Protein AF-A0A445CPH1-F1 (afdb_monomer_lite)

Organism: Arachis hypogaea (NCBI:txid3818)

Sequence (213 aa):
MSKLNQNDANHESIKNEIKKHEDNLKFLNSQSNRLAESILDLQVSLGRYHSCSVITPDNGSGSSNTEDDTAEQILKKENSAAGIFCWLKANAQTSNLALEKDAVGVVATLARVESDELSRILSEYLGLQTMLAIVCNTNEGVNALEKPYVGGFVANDPQKKLAIPKPRFPNEECPAGFIDYAVNMLYLESNNLSFVTSMAFSLAYKYTEPEMK

Structure (mmCIF, N/CA/C/O backbone):
data_AF-A0A445CPH1-F1
#
_entry.id   AF-A0A445CPH1-F1
#
loop_
_atom_site.group_PDB
_atom_site.id
_atom_site.type_symbol
_atom_site.label_atom_id
_atom_site.label_alt_id
_atom_site.label_comp_id
_atom_site.label_asym_id
_atom_site.label_entity_id
_atom_site.label_seq_id
_atom_site.pdbx_PDB_ins_code
_atom_site.Cartn_x
_atom_site.Cartn_y
_atom_site.Cartn_z
_atom_site.occupancy
_atom_site.B_iso_or_equiv
_atom_site.auth_seq_id
_atom_site.auth_comp_id
_atom_site.auth_asym_id
_atom_site.auth_atom_id
_atom_site.pdbx_PDB_model_num
ATOM 1 N N . MET A 1 1 ? -61.000 -8.062 32.433 1.00 52.78 1 MET A N 1
ATOM 2 C CA . MET A 1 1 ? -59.982 -7.430 33.305 1.00 52.78 1 MET A CA 1
ATOM 3 C C . MET A 1 1 ? -58.541 -7.882 33.036 1.00 52.78 1 MET A C 1
ATOM 5 O O . MET A 1 1 ? -57.639 -7.214 33.508 1.00 52.78 1 MET A O 1
ATOM 9 N N . SER A 1 2 ? -58.278 -8.929 32.243 1.00 57.50 2 SER A N 1
ATOM 10 C CA . SER A 1 2 ? -56.912 -9.445 32.015 1.00 57.50 2 SER A CA 1
ATOM 11 C C . SER A 1 2 ? -56.049 -8.651 31.018 1.00 57.50 2 SER A C 1
ATOM 13 O O . SER A 1 2 ? -54.838 -8.613 31.177 1.00 57.50 2 SER A O 1
ATOM 15 N N . LYS A 1 3 ? -56.642 -7.978 30.020 1.00 55.53 3 LYS A N 1
ATOM 16 C CA . LYS A 1 3 ? -55.886 -7.254 28.974 1.00 55.53 3 LYS A CA 1
ATOM 17 C C . LYS A 1 3 ? -55.244 -5.932 29.427 1.00 55.53 3 LYS A C 1
ATOM 19 O O . LYS A 1 3 ? -54.310 -5.487 28.778 1.00 55.53 3 LYS A O 1
ATOM 24 N N . LEU A 1 4 ? -55.725 -5.310 30.511 1.00 53.50 4 LEU A N 1
ATOM 25 C CA . LEU A 1 4 ? -55.178 -4.034 31.002 1.00 53.50 4 LEU A CA 1
ATOM 26 C C . LEU A 1 4 ? -53.826 -4.238 31.714 1.00 53.50 4 LEU A C 1
ATOM 28 O O . LEU A 1 4 ? -52.859 -3.565 31.391 1.00 53.50 4 LEU A O 1
ATOM 32 N N . ASN A 1 5 ? -53.727 -5.261 32.571 1.00 56.62 5 ASN A N 1
ATOM 33 C CA . ASN A 1 5 ? -52.506 -5.588 33.326 1.00 56.62 5 ASN A CA 1
ATOM 34 C C . ASN A 1 5 ? -51.317 -6.022 32.451 1.00 56.62 5 ASN A C 1
ATOM 36 O O . ASN A 1 5 ? -50.169 -5.934 32.876 1.00 56.62 5 ASN A O 1
ATOM 40 N N . GLN A 1 6 ? -51.576 -6.525 31.243 1.00 59.75 6 GLN A N 1
ATOM 41 C CA . GLN A 1 6 ? -50.532 -7.054 30.363 1.00 59.75 6 GLN A CA 1
ATOM 42 C C . GLN A 1 6 ? -49.816 -5.948 29.570 1.00 59.75 6 GLN A C 1
ATOM 44 O O . GLN A 1 6 ? -48.651 -6.101 29.211 1.00 59.75 6 GLN A O 1
ATOM 49 N N . ASN A 1 7 ? -50.483 -4.810 29.355 1.00 60.62 7 ASN A N 1
ATOM 50 C CA . ASN A 1 7 ? -49.902 -3.647 28.683 1.00 60.62 7 ASN A CA 1
ATOM 51 C C . ASN A 1 7 ? -48.978 -2.849 29.616 1.00 60.62 7 ASN A C 1
ATOM 53 O O . ASN A 1 7 ? -47.913 -2.411 29.183 1.00 60.62 7 ASN A O 1
ATOM 57 N N . ASP A 1 8 ? -49.336 -2.734 30.896 1.00 63.28 8 ASP A N 1
ATOM 58 C CA . ASP A 1 8 ? -48.518 -2.042 31.900 1.00 63.28 8 ASP A CA 1
ATOM 59 C C . ASP A 1 8 ? -47.215 -2.806 32.198 1.00 63.28 8 ASP A C 1
ATOM 61 O O . ASP A 1 8 ? -46.144 -2.206 32.303 1.00 63.28 8 ASP A O 1
ATOM 65 N N . ALA A 1 9 ? -47.275 -4.143 32.236 1.00 68.81 9 ALA A N 1
ATOM 66 C CA . ALA A 1 9 ? -46.097 -4.998 32.397 1.00 68.81 9 ALA A CA 1
ATOM 67 C C . ALA A 1 9 ? -45.125 -4.901 31.202 1.00 68.81 9 ALA A C 1
ATOM 69 O O . ALA A 1 9 ? -43.908 -4.859 31.389 1.00 68.81 9 ALA A O 1
ATOM 70 N N . ASN A 1 10 ? -45.651 -4.807 29.975 1.00 75.38 10 ASN A N 1
ATOM 71 C CA . ASN A 1 10 ? -44.832 -4.621 28.774 1.00 75.38 10 ASN A CA 1
ATOM 72 C C . ASN A 1 10 ? -44.174 -3.234 28.731 1.00 75.38 10 ASN A C 1
ATOM 74 O O . ASN A 1 10 ? -43.012 -3.121 28.341 1.00 75.38 10 ASN A O 1
ATOM 78 N N . HIS A 1 11 ? -44.882 -2.186 29.157 1.00 79.75 11 HIS A N 1
ATOM 79 C CA . HIS A 1 11 ? -44.337 -0.830 29.199 1.00 79.75 11 HIS A CA 1
ATOM 80 C C . HIS A 1 11 ? -43.178 -0.703 30.204 1.00 79.75 11 HIS A C 1
ATOM 82 O O . HIS A 1 11 ? -42.140 -0.117 29.887 1.00 79.75 11 HIS A O 1
ATOM 88 N N . GLU A 1 12 ? -43.304 -1.308 31.388 1.00 86.75 12 GLU A N 1
ATOM 89 C CA . GLU A 1 12 ? -42.227 -1.308 32.386 1.00 86.75 12 GLU A CA 1
ATOM 90 C C . GLU A 1 12 ? -41.021 -2.155 31.938 1.00 86.75 12 GLU A C 1
ATOM 92 O O . GLU A 1 12 ? -39.872 -1.774 32.169 1.00 86.75 12 GLU A O 1
ATOM 97 N N . SER A 1 13 ? -41.256 -3.261 31.220 1.00 89.62 13 SER A N 1
ATOM 98 C CA . SER A 1 13 ? -40.184 -4.058 30.608 1.00 89.62 13 SER A CA 1
ATOM 99 C C . SER A 1 13 ? -39.371 -3.244 29.596 1.00 89.62 13 SER A C 1
ATOM 101 O O . SER A 1 13 ? -38.143 -3.226 29.670 1.00 89.62 13 SER A O 1
ATOM 103 N N . ILE A 1 14 ? -40.041 -2.521 28.692 1.00 92.25 14 ILE A N 1
ATOM 104 C CA . ILE A 1 14 ? -39.383 -1.684 27.673 1.00 92.25 14 ILE A CA 1
ATOM 105 C C . ILE A 1 14 ? -38.580 -0.557 28.331 1.00 92.25 14 ILE A C 1
ATOM 107 O O . ILE A 1 14 ? -37.446 -0.286 27.942 1.00 92.25 14 ILE A O 1
ATOM 111 N N . LYS A 1 15 ? -39.127 0.081 29.368 1.00 93.62 15 LYS A N 1
ATOM 112 C CA . LYS A 1 15 ? -38.433 1.135 30.118 1.00 93.62 15 LYS A CA 1
ATOM 113 C C . LYS A 1 15 ? -37.147 0.628 30.777 1.00 93.62 15 LYS A C 1
ATOM 115 O O . LYS A 1 15 ? -36.118 1.303 30.716 1.00 93.62 15 LYS A O 1
ATOM 120 N N . ASN A 1 16 ? -37.188 -0.562 31.375 1.00 94.06 16 ASN A N 1
ATOM 121 C CA . ASN A 1 16 ? -36.006 -1.194 31.964 1.00 94.06 16 ASN A CA 1
ATOM 122 C C . ASN A 1 16 ? -34.963 -1.553 30.902 1.00 94.06 16 ASN A C 1
ATOM 124 O O . ASN A 1 16 ? -33.763 -1.395 31.132 1.00 94.06 16 ASN A O 1
ATOM 128 N N . GLU A 1 17 ? -35.410 -1.991 29.728 1.00 95.56 17 GLU A N 1
ATOM 129 C CA . GLU A 1 17 ? -34.530 -2.301 28.610 1.00 95.56 17 GLU A CA 1
ATOM 130 C C . GLU A 1 17 ? -33.857 -1.044 28.043 1.00 95.56 17 GLU A C 1
ATOM 132 O O . GLU A 1 17 ? -32.636 -1.038 27.884 1.00 95.56 17 GLU A O 1
ATOM 137 N N . ILE A 1 18 ? -34.597 0.051 27.843 1.00 96.00 18 ILE A N 1
ATOM 138 C CA . ILE A 1 18 ? -34.038 1.350 27.429 1.00 96.00 18 ILE A CA 1
ATOM 139 C C . ILE A 1 18 ? -33.001 1.832 28.443 1.00 96.00 18 ILE A C 1
ATOM 141 O O . ILE A 1 18 ? -31.888 2.190 28.060 1.00 96.00 18 ILE A O 1
ATOM 145 N N . LYS A 1 19 ? -33.328 1.777 29.740 1.00 96.81 19 LYS A N 1
ATOM 146 C CA . LYS A 1 19 ? -32.403 2.182 30.804 1.00 96.81 19 LYS A CA 1
ATOM 147 C C . LYS A 1 19 ? -31.117 1.355 30.783 1.00 96.81 19 LYS A C 1
ATOM 149 O O . LYS A 1 19 ? -30.027 1.911 30.850 1.00 96.81 19 LYS A O 1
ATOM 154 N N . LYS A 1 20 ? -31.231 0.035 30.613 1.00 97.25 20 LYS A N 1
ATOM 155 C CA . LYS A 1 20 ? -30.072 -0.855 30.470 1.00 97.25 20 LYS A CA 1
ATOM 156 C C . LYS A 1 20 ? -29.201 -0.468 29.269 1.00 97.25 20 LYS A C 1
ATOM 158 O O . LYS A 1 20 ? -27.979 -0.477 29.385 1.00 97.25 20 LYS A O 1
ATOM 163 N N . HIS A 1 21 ? -29.798 -0.131 28.126 1.00 97.44 21 HIS A N 1
ATOM 164 C CA . HIS A 1 21 ? -29.043 0.308 26.948 1.00 97.44 21 HIS A CA 1
ATOM 165 C C . HIS A 1 21 ? -28.373 1.671 27.170 1.00 97.44 21 HIS A C 1
ATOM 167 O O . HIS A 1 21 ? -27.231 1.856 26.753 1.00 97.44 21 HIS A O 1
ATOM 173 N N . GLU A 1 22 ? -29.034 2.597 27.868 1.00 98.06 22 GLU A N 1
ATOM 174 C CA . GLU A 1 22 ? -28.458 3.895 28.234 1.00 98.06 22 GLU A CA 1
ATOM 175 C C . GLU A 1 22 ? -27.249 3.734 29.171 1.00 98.06 22 GLU A C 1
ATOM 177 O O . GLU A 1 22 ? -26.197 4.337 28.945 1.00 98.06 22 GLU A O 1
ATOM 182 N N . ASP A 1 23 ? -27.368 2.873 30.183 1.00 98.06 23 ASP A N 1
ATOM 183 C CA . ASP A 1 23 ? -26.279 2.566 31.113 1.00 98.06 23 ASP A CA 1
ATOM 184 C C . ASP A 1 23 ? -25.115 1.856 30.396 1.00 98.06 23 ASP A C 1
ATOM 186 O O . ASP A 1 23 ? -23.949 2.202 30.607 1.00 98.06 23 ASP A O 1
ATOM 190 N N . ASN A 1 24 ? -25.412 0.930 29.477 1.00 98.06 24 ASN A N 1
ATOM 191 C CA . ASN A 1 24 ? -24.402 0.274 28.642 1.00 98.06 24 ASN A CA 1
ATOM 192 C C . ASN A 1 24 ? -23.659 1.269 27.738 1.00 98.06 24 ASN A C 1
ATOM 194 O O . ASN A 1 24 ? -22.437 1.178 27.610 1.00 98.06 24 ASN A O 1
ATOM 198 N N . LEU A 1 25 ? -24.363 2.227 27.127 1.00 98.06 25 LEU A N 1
ATOM 199 C CA . LEU A 1 25 ? -23.742 3.275 26.311 1.00 98.06 25 LEU A CA 1
ATOM 200 C C . LEU A 1 25 ? -22.823 4.164 27.149 1.00 98.06 25 LEU A C 1
ATOM 202 O O . LEU A 1 25 ? -21.700 4.440 26.725 1.00 98.06 25 LEU A O 1
ATOM 206 N N . LYS A 1 26 ? -23.254 4.565 28.353 1.00 98.06 26 LYS A N 1
ATOM 207 C CA . LYS A 1 26 ? -22.407 5.326 29.288 1.00 98.06 26 LYS A CA 1
ATOM 208 C C . LYS A 1 26 ? -21.143 4.547 29.637 1.00 98.06 26 LYS A C 1
ATOM 210 O O . LYS A 1 26 ? -20.050 5.097 29.537 1.00 98.06 26 LYS A O 1
ATOM 215 N N . PHE A 1 27 ? -21.284 3.265 29.972 1.00 98.38 27 PHE A N 1
ATOM 216 C CA . PHE A 1 27 ? -20.153 2.395 30.283 1.00 98.38 27 PHE A CA 1
ATOM 217 C C . PHE A 1 27 ? -19.173 2.259 29.106 1.00 98.38 27 PHE A C 1
ATOM 219 O O . PHE A 1 27 ? -17.970 2.458 29.287 1.00 98.38 27 PHE A O 1
ATOM 226 N N . LEU A 1 28 ? -19.668 1.967 27.898 1.00 97.88 28 LEU A N 1
ATOM 227 C CA . LEU A 1 28 ? -18.834 1.845 26.697 1.00 97.88 28 LEU A CA 1
ATOM 228 C C . LEU A 1 28 ? -18.109 3.154 26.375 1.00 97.88 28 LEU A C 1
ATOM 230 O O . LEU A 1 28 ? -16.920 3.132 26.060 1.00 97.88 28 LEU A O 1
ATOM 234 N N . ASN A 1 29 ? -18.789 4.292 26.514 1.00 97.81 29 ASN A N 1
ATOM 235 C CA . ASN A 1 29 ? -18.187 5.598 26.273 1.00 97.81 29 ASN A CA 1
ATOM 236 C C . ASN A 1 29 ? -17.079 5.907 27.293 1.00 97.81 29 ASN A C 1
ATOM 238 O O . ASN A 1 29 ? -16.000 6.367 26.922 1.00 97.81 29 ASN A O 1
ATOM 242 N N . SER A 1 30 ? -17.295 5.576 28.572 1.00 98.06 30 SER A N 1
ATOM 243 C CA . SER A 1 30 ? -16.249 5.676 29.596 1.00 98.06 30 SER A CA 1
ATOM 244 C C . SER A 1 30 ? -15.038 4.796 29.270 1.00 98.06 30 SER A C 1
ATOM 246 O O . SER A 1 30 ? -13.906 5.248 29.423 1.00 98.06 30 SER A O 1
ATOM 248 N N . GLN A 1 31 ? -15.246 3.568 28.785 1.00 97.88 31 GLN A N 1
ATOM 249 C CA . GLN A 1 31 ? -14.145 2.683 28.386 1.00 97.88 31 GLN A CA 1
ATOM 250 C C . GLN A 1 31 ? -13.401 3.195 27.145 1.00 97.88 31 GLN A C 1
ATOM 252 O O . GLN A 1 31 ? -12.173 3.163 27.125 1.00 97.88 31 GLN A O 1
ATOM 257 N N . SER A 1 32 ? -14.118 3.722 26.148 1.00 97.38 32 SER A N 1
ATOM 258 C CA . SER A 1 32 ? -13.521 4.349 24.961 1.00 97.38 32 SER A CA 1
ATOM 259 C C . SER A 1 32 ? -12.626 5.530 25.338 1.00 97.38 32 SER A C 1
ATOM 261 O O . SER A 1 32 ? -11.494 5.618 24.870 1.00 97.38 32 SER A O 1
ATOM 263 N N . ASN A 1 33 ? -13.096 6.401 26.237 1.00 96.62 33 ASN A N 1
ATOM 264 C CA . ASN A 1 33 ? -12.315 7.549 26.699 1.00 96.62 33 ASN A CA 1
ATOM 265 C C . ASN A 1 33 ? -11.051 7.114 27.450 1.00 96.62 33 ASN A C 1
ATOM 267 O O . ASN A 1 33 ? -9.977 7.649 27.193 1.00 96.62 33 ASN A O 1
ATOM 271 N N . ARG A 1 34 ? -11.147 6.090 28.310 1.00 97.81 34 ARG A N 1
ATOM 272 C CA . ARG A 1 34 ? -9.976 5.532 29.009 1.00 97.81 34 ARG A CA 1
ATOM 273 C C . ARG A 1 34 ? -8.933 4.969 28.043 1.00 97.81 34 ARG A C 1
ATOM 275 O O . ARG A 1 34 ? -7.739 5.157 28.253 1.00 97.81 34 ARG A O 1
ATOM 282 N N . LEU A 1 35 ? -9.370 4.273 26.992 1.00 97.56 35 LEU A N 1
ATOM 283 C CA . LEU A 1 35 ? -8.463 3.766 25.961 1.00 97.56 35 LEU A CA 1
ATOM 284 C C . LEU A 1 35 ? -7.825 4.909 25.166 1.00 97.56 35 LEU A C 1
ATOM 286 O O . LEU A 1 35 ? -6.626 4.861 24.911 1.00 97.56 35 LEU A O 1
ATOM 290 N N . ALA A 1 36 ? -8.590 5.947 24.824 1.00 95.56 36 ALA A N 1
ATOM 291 C CA . ALA A 1 36 ? -8.070 7.118 24.123 1.00 95.56 36 ALA A CA 1
ATOM 292 C C . ALA A 1 36 ? -6.987 7.848 24.938 1.00 95.56 36 ALA A C 1
ATOM 294 O O . ALA A 1 36 ? -5.930 8.167 24.396 1.00 95.56 36 ALA A O 1
ATOM 295 N N . GLU A 1 37 ? -7.203 8.044 26.243 1.00 96.44 37 GLU A N 1
ATOM 296 C CA . GLU A 1 37 ? -6.194 8.611 27.150 1.00 96.44 37 GLU A CA 1
ATOM 297 C C . GLU A 1 37 ? -4.942 7.727 27.236 1.00 96.44 37 GLU A C 1
ATOM 299 O O . GLU A 1 37 ? -3.823 8.234 27.168 1.00 96.44 37 GLU A O 1
ATOM 304 N N . SER A 1 38 ? -5.112 6.403 27.312 1.00 96.94 38 SER A N 1
ATOM 305 C CA . SER A 1 38 ? -3.984 5.465 27.327 1.00 96.94 38 SER A CA 1
ATOM 306 C C . SER A 1 38 ? -3.182 5.486 26.023 1.00 96.94 38 SER A C 1
ATOM 308 O O . SER A 1 38 ? -1.958 5.387 26.067 1.00 96.94 38 SER A O 1
ATOM 310 N N . ILE A 1 39 ? -3.842 5.604 24.866 1.00 94.50 39 ILE A N 1
ATOM 311 C CA . ILE A 1 39 ? -3.161 5.736 23.571 1.00 94.50 39 ILE A CA 1
ATOM 312 C C . ILE A 1 39 ? -2.359 7.035 23.539 1.00 94.50 39 ILE A C 1
ATOM 314 O O . ILE A 1 39 ? -1.206 7.019 23.114 1.00 94.50 39 ILE A O 1
ATOM 318 N N . LEU A 1 40 ? -2.941 8.140 24.011 1.00 92.19 40 LEU A N 1
ATOM 319 C CA . LEU A 1 40 ? -2.260 9.430 24.050 1.00 92.19 40 LEU A CA 1
ATOM 320 C C . LEU A 1 40 ? -1.004 9.376 24.930 1.00 92.19 40 LEU A C 1
ATOM 322 O O . LEU A 1 40 ? 0.054 9.838 24.512 1.00 92.19 40 LEU A O 1
ATOM 326 N N . ASP A 1 41 ? -1.093 8.774 26.114 1.00 93.00 41 ASP A N 1
ATOM 327 C CA . ASP A 1 41 ? 0.051 8.620 27.020 1.00 93.00 41 ASP A CA 1
ATOM 328 C C . ASP A 1 41 ? 1.173 7.763 26.405 1.00 93.00 41 ASP A C 1
ATOM 330 O O . ASP A 1 41 ? 2.355 8.126 26.447 1.00 93.00 41 ASP A O 1
ATOM 334 N N . LEU A 1 42 ? 0.803 6.667 25.734 1.00 91.12 42 LEU A N 1
ATOM 335 C CA . LEU A 1 42 ? 1.747 5.834 24.986 1.00 91.12 42 LEU A CA 1
ATOM 336 C C . LEU A 1 42 ? 2.389 6.602 23.825 1.00 91.12 42 LEU A C 1
ATOM 338 O O . LEU A 1 42 ? 3.597 6.492 23.619 1.00 91.12 42 LEU A O 1
ATOM 342 N N . GLN A 1 43 ? 1.618 7.406 23.091 1.00 86.50 43 GLN A N 1
ATOM 343 C CA . GLN A 1 43 ? 2.130 8.249 22.006 1.00 86.50 43 GLN A CA 1
ATOM 344 C C . GLN A 1 43 ? 3.094 9.322 22.521 1.00 86.50 43 GLN A C 1
ATOM 346 O O . GLN A 1 43 ? 4.150 9.522 21.923 1.00 86.50 43 GLN A O 1
ATOM 351 N N . VAL A 1 44 ? 2.781 9.979 23.643 1.00 87.50 44 VAL A N 1
ATOM 352 C CA . VAL A 1 44 ? 3.678 10.945 24.301 1.00 87.50 44 VAL A CA 1
ATOM 353 C C . VAL A 1 44 ? 4.970 10.255 24.738 1.00 87.50 44 VAL A C 1
ATOM 355 O O . VAL A 1 44 ? 6.062 10.779 24.502 1.00 87.50 44 VAL A O 1
ATOM 358 N N . SER A 1 45 ? 4.861 9.058 25.316 1.00 86.06 45 SER A N 1
ATOM 359 C CA . SER A 1 45 ? 6.009 8.253 25.731 1.00 86.06 45 SER A CA 1
ATOM 360 C C . SER A 1 45 ? 6.890 7.860 24.541 1.00 86.06 45 SER A C 1
ATOM 362 O O . SER A 1 45 ? 8.095 8.104 24.579 1.00 86.06 45 SER A O 1
ATOM 364 N N . LEU A 1 46 ? 6.305 7.343 23.454 1.00 79.00 46 LEU A N 1
ATOM 365 C CA . LEU A 1 46 ? 7.003 6.998 22.206 1.00 79.00 46 LEU A CA 1
ATOM 366 C C . LEU A 1 46 ? 7.630 8.219 21.521 1.00 79.00 46 LEU A C 1
ATOM 368 O O . LEU A 1 46 ? 8.769 8.148 21.057 1.00 79.00 46 LEU A O 1
ATOM 372 N N . GLY A 1 47 ? 6.947 9.366 21.519 1.00 66.25 47 GLY A N 1
ATOM 373 C CA . GLY A 1 47 ? 7.492 10.628 21.012 1.00 66.25 47 GLY A CA 1
ATOM 374 C C . GLY A 1 47 ? 8.783 11.048 21.726 1.00 66.25 47 GLY A C 1
ATOM 375 O O . GLY A 1 47 ? 9.683 11.610 21.098 1.00 66.25 47 GLY A O 1
ATOM 376 N N . ARG A 1 48 ? 8.938 10.696 23.012 1.00 59.25 48 ARG A N 1
ATOM 377 C CA . ARG A 1 48 ? 10.189 10.920 23.761 1.00 59.25 48 ARG A CA 1
ATOM 378 C C . ARG A 1 48 ? 11.314 9.946 23.395 1.00 59.25 48 ARG A C 1
ATOM 380 O O . ARG A 1 48 ? 12.472 10.296 23.598 1.00 59.25 48 ARG A O 1
ATOM 387 N N . TYR A 1 49 ? 11.011 8.776 22.828 1.00 51.56 49 TYR A N 1
ATOM 388 C CA . TYR A 1 49 ? 12.025 7.851 22.302 1.00 51.56 49 TYR A CA 1
ATOM 389 C C . TYR A 1 49 ? 12.537 8.286 20.925 1.00 51.56 49 TYR A C 1
ATOM 391 O O . TYR A 1 49 ? 13.742 8.250 20.680 1.00 51.56 49 TYR A O 1
ATOM 399 N N . HIS A 1 50 ? 11.658 8.776 20.048 1.00 43.59 50 HIS A N 1
ATOM 400 C CA . HIS A 1 50 ? 12.063 9.202 18.703 1.00 43.59 50 HIS A CA 1
ATOM 401 C C . HIS A 1 50 ? 12.852 10.523 18.682 1.00 43.59 50 HIS A C 1
ATOM 403 O O . HIS A 1 50 ? 13.666 10.724 17.785 1.00 43.59 50 HIS A O 1
ATOM 409 N N . SER A 1 51 ? 12.711 11.388 19.695 1.00 46.12 51 SER A N 1
ATOM 410 C CA . SER A 1 51 ? 13.523 12.613 19.816 1.00 46.12 51 SER A CA 1
ATOM 411 C C . SER A 1 51 ? 14.943 12.378 20.366 1.00 46.12 51 SER A C 1
ATOM 413 O O . SER A 1 51 ? 15.735 13.319 20.407 1.00 46.12 51 SER A O 1
ATOM 415 N N . CYS A 1 52 ? 15.272 11.146 20.776 1.00 38.06 52 CYS A N 1
ATOM 416 C CA . CYS A 1 52 ? 16.582 10.755 21.309 1.00 38.06 52 CYS A CA 1
ATOM 417 C C . CYS A 1 52 ? 17.421 9.901 20.348 1.00 38.06 52 CYS A C 1
ATOM 419 O O . CYS A 1 52 ? 18.481 9.426 20.746 1.00 38.06 52 CYS A O 1
ATOM 421 N N . SER A 1 53 ? 17.036 9.762 19.076 1.00 36.91 53 SER A N 1
ATOM 422 C CA . SER A 1 53 ? 17.967 9.259 18.057 1.00 36.91 53 SER A CA 1
ATOM 423 C C . SER A 1 53 ? 18.868 10.393 17.551 1.00 36.91 53 SER A C 1
ATOM 425 O O . SER A 1 53 ? 18.944 10.677 16.359 1.00 36.91 53 SER A O 1
ATOM 427 N N . VAL A 1 54 ? 19.546 11.080 18.478 1.00 36.41 54 VAL A N 1
ATOM 428 C CA . VAL A 1 54 ? 20.756 11.831 18.141 1.00 36.41 54 VAL A CA 1
ATOM 429 C C . VAL A 1 54 ? 21.816 10.775 17.872 1.00 36.41 54 VAL A C 1
ATOM 431 O O . VAL A 1 54 ? 22.360 10.180 18.799 1.00 36.41 54 VAL A O 1
ATOM 434 N N . ILE A 1 55 ? 22.083 10.518 16.593 1.00 39.31 55 ILE A N 1
ATOM 435 C CA . ILE A 1 55 ? 23.300 9.829 16.177 1.00 39.31 55 ILE A CA 1
ATOM 436 C C . ILE A 1 55 ? 24.459 10.737 16.593 1.00 39.31 55 ILE A C 1
ATOM 438 O O . ILE A 1 55 ? 24.757 11.738 15.944 1.00 39.31 55 ILE A O 1
ATOM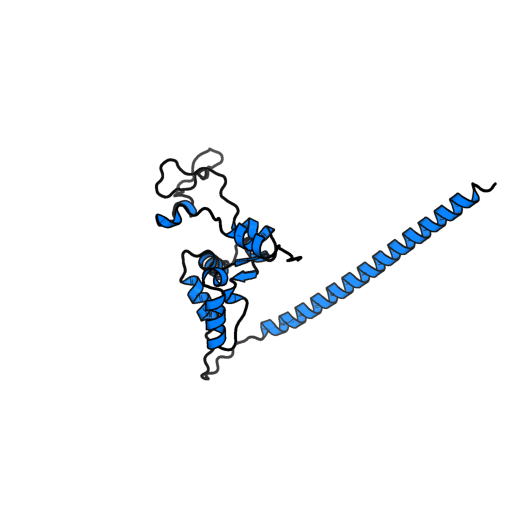 442 N N . THR A 1 56 ? 25.094 10.417 17.716 1.00 38.34 56 THR A N 1
ATOM 443 C CA . THR A 1 56 ? 26.466 10.841 17.977 1.00 38.34 56 THR A CA 1
ATOM 444 C C . THR A 1 56 ? 27.361 10.119 16.971 1.00 38.34 56 THR A C 1
ATOM 446 O O . THR A 1 56 ? 27.313 8.887 16.926 1.00 38.34 56 THR A O 1
ATOM 449 N N . PRO A 1 57 ? 28.162 10.829 16.161 1.00 42.88 57 PRO A N 1
ATOM 450 C CA . PRO A 1 57 ? 29.105 10.182 15.272 1.00 42.88 57 PRO A CA 1
ATOM 451 C C . PRO A 1 57 ? 30.300 9.743 16.117 1.00 42.88 57 PRO A C 1
ATOM 453 O O . PRO A 1 57 ? 31.155 10.562 16.451 1.00 42.88 57 PRO A O 1
ATOM 456 N N . ASP A 1 58 ? 30.348 8.465 16.480 1.00 35.25 58 ASP A N 1
ATOM 457 C CA . ASP A 1 58 ? 31.607 7.840 16.869 1.00 35.25 58 ASP A CA 1
ATOM 458 C C . ASP A 1 58 ? 31.936 6.691 15.916 1.00 35.25 58 ASP A C 1
ATOM 460 O O . ASP A 1 58 ? 31.091 5.882 15.529 1.00 35.25 58 ASP A O 1
ATOM 464 N N . ASN A 1 59 ? 33.189 6.711 15.488 1.00 47.53 59 ASN A N 1
ATOM 465 C CA . ASN A 1 59 ? 33.801 5.841 14.508 1.00 47.53 59 ASN A CA 1
ATOM 466 C C . ASN A 1 59 ? 33.916 4.416 15.051 1.00 47.53 59 ASN A C 1
ATOM 468 O O . ASN A 1 59 ? 34.553 4.183 16.075 1.00 47.53 59 ASN A O 1
ATOM 472 N N . GLY A 1 60 ? 33.432 3.438 14.285 1.00 36.25 60 GLY A N 1
ATOM 473 C CA . GLY A 1 60 ? 33.707 2.037 14.584 1.00 36.25 60 GLY A CA 1
ATOM 474 C C . GLY A 1 60 ? 32.991 1.045 13.680 1.00 36.25 60 GLY A C 1
ATOM 475 O O . GLY A 1 60 ? 32.031 0.426 14.103 1.00 36.25 60 GLY A O 1
ATOM 476 N N . SER A 1 61 ? 33.487 0.884 12.448 1.00 49.81 61 SER A N 1
ATOM 477 C CA . SER A 1 61 ? 33.588 -0.402 11.731 1.00 49.81 61 SER A CA 1
ATOM 478 C C . SER A 1 61 ? 32.515 -1.470 12.043 1.00 49.81 61 SER A C 1
ATOM 480 O O . SER A 1 61 ? 32.716 -2.327 12.906 1.00 49.81 61 SER A O 1
ATOM 482 N N . GLY A 1 62 ? 31.447 -1.512 11.244 1.00 36.38 62 GLY A N 1
ATOM 483 C CA . GLY A 1 62 ? 30.514 -2.640 11.208 1.00 36.38 62 GLY A CA 1
ATOM 484 C C . GLY A 1 62 ? 29.363 -2.396 10.238 1.00 36.38 62 GLY A C 1
ATOM 485 O O . GLY A 1 62 ? 28.468 -1.620 10.535 1.00 36.38 62 GLY A O 1
ATOM 486 N N . SER A 1 63 ? 29.433 -3.036 9.071 1.00 48.22 63 SER A N 1
ATOM 487 C CA . SER A 1 63 ? 28.450 -3.054 7.977 1.00 48.22 63 SER A CA 1
ATOM 488 C C . SER A 1 63 ? 26.984 -2.904 8.419 1.00 48.22 63 SER A C 1
ATOM 490 O O . SER A 1 63 ? 26.422 -3.817 9.020 1.00 48.22 63 SER A O 1
ATOM 492 N N . SER A 1 64 ? 26.352 -1.778 8.081 1.00 37.41 64 SER A N 1
ATOM 493 C CA . SER A 1 64 ? 24.913 -1.553 8.267 1.00 37.41 64 SER A CA 1
ATOM 494 C C . SER A 1 64 ? 24.353 -0.713 7.113 1.00 37.41 64 SER A C 1
ATOM 496 O O . SER A 1 64 ? 23.840 0.379 7.329 1.00 37.41 64 SER A O 1
ATOM 498 N N . ASN A 1 65 ? 24.472 -1.209 5.879 1.00 43.75 65 ASN A N 1
ATOM 499 C CA . ASN A 1 65 ? 23.956 -0.524 4.683 1.00 43.75 65 ASN A CA 1
ATOM 500 C C . ASN A 1 65 ? 22.763 -1.251 4.026 1.00 43.75 65 ASN A C 1
ATOM 502 O O . ASN A 1 65 ? 22.387 -0.932 2.910 1.00 43.75 65 ASN A O 1
ATOM 506 N N . THR A 1 66 ? 22.136 -2.241 4.665 1.00 52.12 66 THR A N 1
ATOM 507 C CA . THR A 1 66 ? 21.246 -3.169 3.935 1.00 52.12 66 THR A CA 1
ATOM 508 C C . THR A 1 66 ? 19.819 -2.660 3.681 1.00 52.12 66 THR A C 1
ATOM 510 O O . THR A 1 66 ? 19.174 -3.123 2.737 1.00 52.12 66 THR A O 1
ATOM 513 N N . GLU A 1 67 ? 19.317 -1.704 4.471 1.00 51.34 67 GLU A N 1
ATOM 514 C CA . GLU A 1 67 ? 17.977 -1.120 4.263 1.00 51.34 67 GLU A CA 1
ATOM 515 C C . GLU A 1 67 ? 17.960 -0.104 3.110 1.00 51.34 67 GLU A C 1
ATOM 517 O O . GLU A 1 67 ? 17.059 -0.158 2.268 1.00 51.34 67 GLU A O 1
ATOM 522 N N . ASP A 1 68 ? 18.997 0.733 3.003 1.00 56.97 68 ASP A N 1
ATOM 523 C CA . ASP A 1 68 ? 19.173 1.656 1.874 1.00 56.97 68 ASP A CA 1
ATOM 524 C C . ASP A 1 68 ? 19.495 0.898 0.575 1.00 56.97 68 ASP A C 1
ATOM 526 O O . ASP A 1 68 ? 18.915 1.195 -0.472 1.00 56.97 68 ASP A O 1
ATOM 530 N N . ASP A 1 69 ? 20.303 -0.168 0.636 1.00 68.88 69 ASP A N 1
ATOM 531 C CA . ASP A 1 69 ? 20.726 -0.924 -0.553 1.00 68.88 69 ASP A CA 1
ATOM 532 C C . ASP A 1 69 ? 19.555 -1.555 -1.333 1.00 68.88 69 ASP A C 1
ATOM 534 O O . ASP A 1 69 ? 19.578 -1.615 -2.568 1.00 68.88 69 ASP A O 1
ATOM 538 N N . THR A 1 70 ? 18.516 -2.045 -0.645 1.00 76.12 70 THR A N 1
ATOM 539 C CA . THR A 1 70 ? 17.357 -2.682 -1.306 1.00 76.12 70 THR A CA 1
ATOM 540 C C . THR A 1 70 ? 16.414 -1.637 -1.904 1.00 76.12 70 THR A C 1
ATOM 542 O O . THR A 1 70 ? 15.933 -1.806 -3.029 1.00 76.12 70 THR A O 1
ATOM 545 N N . ALA A 1 71 ? 16.187 -0.527 -1.197 1.00 72.00 71 ALA A N 1
ATOM 546 C CA . ALA A 1 71 ? 15.393 0.592 -1.701 1.00 72.00 71 ALA A CA 1
ATOM 547 C C . ALA A 1 71 ? 16.061 1.250 -2.921 1.00 72.00 71 ALA A C 1
ATOM 549 O O . ALA A 1 71 ? 15.393 1.518 -3.923 1.00 72.00 71 ALA A O 1
ATOM 550 N N . GLU A 1 72 ? 17.384 1.416 -2.898 1.00 78.31 72 GLU A N 1
ATOM 551 C CA . GLU A 1 72 ? 18.158 1.901 -4.042 1.00 78.31 72 GLU A CA 1
ATOM 552 C C . GLU A 1 72 ? 18.051 0.980 -5.263 1.00 78.31 72 GLU A C 1
ATOM 554 O O . GLU A 1 72 ? 17.919 1.448 -6.397 1.00 78.31 72 GLU A O 1
ATOM 559 N N . GLN A 1 73 ? 18.089 -0.340 -5.062 1.00 80.56 73 GLN A N 1
ATOM 560 C CA . GLN A 1 73 ? 17.917 -1.306 -6.152 1.00 80.56 73 GLN A CA 1
ATOM 561 C C . GLN A 1 73 ? 16.522 -1.244 -6.789 1.00 80.56 73 GLN A C 1
ATOM 563 O O . GLN A 1 73 ? 16.383 -1.516 -7.986 1.00 80.56 73 GLN A O 1
ATOM 568 N N . ILE A 1 74 ? 15.496 -0.876 -6.019 1.00 82.00 74 ILE A N 1
ATOM 569 C CA . ILE A 1 74 ? 14.135 -0.657 -6.524 1.00 82.00 74 ILE A CA 1
ATOM 570 C C . ILE A 1 74 ? 14.048 0.681 -7.266 1.00 82.00 74 ILE A C 1
ATOM 572 O O . ILE A 1 74 ? 13.475 0.728 -8.354 1.00 82.00 74 ILE A O 1
ATOM 576 N N . LEU A 1 75 ? 14.667 1.744 -6.742 1.00 76.56 75 LEU A N 1
ATOM 577 C CA . LEU A 1 75 ? 14.726 3.061 -7.393 1.00 76.56 75 LEU A CA 1
ATOM 578 C C . LEU A 1 75 ? 15.414 3.010 -8.761 1.00 76.56 75 LEU A C 1
ATOM 580 O O . LEU A 1 75 ? 14.956 3.657 -9.698 1.00 76.56 75 LEU A O 1
ATOM 584 N N . LYS A 1 76 ? 16.450 2.175 -8.911 1.00 77.75 76 LYS A N 1
ATOM 585 C CA . LYS A 1 76 ? 17.126 1.925 -10.200 1.00 77.75 76 LYS A CA 1
ATOM 586 C C . LYS A 1 76 ? 16.202 1.307 -11.265 1.00 77.75 76 LYS A C 1
ATOM 588 O O . LYS A 1 76 ? 16.578 1.241 -12.433 1.00 77.75 76 LYS A O 1
ATOM 593 N N . LYS A 1 77 ? 14.999 0.843 -10.902 1.00 70.81 77 LYS A N 1
ATOM 594 C CA . LYS A 1 77 ? 13.993 0.299 -11.831 1.00 70.81 77 LYS A CA 1
ATOM 595 C C . LYS A 1 77 ? 12.961 1.361 -12.190 1.00 70.81 77 LYS A C 1
ATOM 597 O O . LYS A 1 77 ? 11.790 1.255 -11.818 1.00 70.81 77 LYS A O 1
ATOM 602 N N . GLU A 1 78 ? 13.409 2.340 -12.969 1.00 64.56 78 GLU A N 1
ATOM 603 C CA . GLU A 1 78 ? 12.671 3.560 -13.337 1.00 64.56 78 GLU A CA 1
ATOM 604 C C . GLU A 1 78 ? 11.328 3.299 -14.050 1.00 64.56 78 GLU A C 1
ATOM 606 O O . GLU A 1 78 ? 10.417 4.114 -13.968 1.00 64.56 78 GLU A O 1
ATOM 611 N N . ASN A 1 79 ? 11.159 2.126 -14.672 1.00 70.94 79 ASN A N 1
ATOM 612 C CA . ASN A 1 79 ? 9.928 1.730 -15.373 1.00 70.94 79 ASN A CA 1
ATOM 613 C C . ASN A 1 79 ? 8.994 0.821 -14.550 1.00 70.94 79 ASN A C 1
ATOM 615 O O . ASN A 1 79 ? 7.998 0.324 -15.074 1.00 70.94 79 ASN A O 1
ATOM 619 N N . SER A 1 80 ? 9.314 0.544 -13.281 1.00 79.56 80 SER A N 1
ATOM 620 C CA . SER A 1 80 ? 8.473 -0.290 -12.414 1.00 79.56 80 SER A CA 1
ATOM 621 C C . SER A 1 80 ? 7.578 0.562 -11.515 1.00 79.56 80 SER A C 1
ATOM 623 O O . SER A 1 80 ? 8.011 1.589 -10.995 1.00 79.56 80 SER A O 1
ATOM 625 N N . ALA A 1 81 ? 6.346 0.105 -11.268 1.00 83.38 81 ALA A N 1
ATOM 626 C CA . ALA A 1 81 ? 5.433 0.774 -10.338 1.00 83.38 81 ALA A CA 1
ATOM 627 C C . ALA A 1 81 ? 6.057 0.933 -8.938 1.00 83.38 81 ALA A C 1
ATOM 629 O O . ALA A 1 81 ? 5.906 1.982 -8.320 1.00 83.38 81 ALA A O 1
ATOM 630 N N . ALA A 1 82 ? 6.823 -0.063 -8.476 1.00 82.94 82 ALA A N 1
ATOM 631 C CA . ALA A 1 82 ? 7.595 0.011 -7.237 1.00 82.94 82 ALA A CA 1
ATOM 632 C C . ALA A 1 82 ? 8.669 1.107 -7.261 1.00 82.94 82 ALA A C 1
ATOM 634 O O . ALA A 1 82 ? 8.781 1.855 -6.297 1.00 82.94 82 ALA A O 1
ATOM 635 N N . GLY A 1 83 ? 9.428 1.236 -8.353 1.00 80.00 83 GLY A N 1
ATOM 636 C CA . GLY A 1 83 ? 10.437 2.287 -8.512 1.00 80.00 83 GLY A CA 1
ATOM 637 C C . GLY A 1 83 ? 9.821 3.683 -8.466 1.00 80.00 83 GLY A C 1
ATOM 638 O O . GLY A 1 83 ? 10.281 4.534 -7.706 1.00 80.00 83 GLY A O 1
ATOM 639 N N . ILE A 1 84 ? 8.718 3.890 -9.192 1.00 79.44 84 ILE A N 1
ATOM 640 C CA . ILE A 1 84 ? 7.967 5.155 -9.182 1.00 79.44 84 ILE A CA 1
ATOM 641 C C . ILE A 1 84 ? 7.373 5.423 -7.793 1.00 79.44 84 ILE A C 1
ATOM 643 O O . ILE A 1 84 ? 7.457 6.545 -7.302 1.00 79.44 84 ILE A O 1
ATOM 647 N N . PHE A 1 85 ? 6.812 4.408 -7.129 1.00 79.38 85 PHE A N 1
ATOM 648 C CA . PHE A 1 85 ? 6.282 4.522 -5.768 1.00 79.38 85 PHE A CA 1
ATOM 649 C C . PHE A 1 85 ? 7.366 4.914 -4.758 1.00 79.38 85 PHE A C 1
ATOM 651 O O . PHE A 1 85 ? 7.168 5.840 -3.974 1.00 79.38 85 PHE A O 1
ATOM 658 N N . CYS A 1 86 ? 8.526 4.256 -4.798 1.00 79.06 86 CYS A N 1
ATOM 659 C CA . CYS A 1 86 ? 9.670 4.582 -3.950 1.00 79.06 86 CYS A CA 1
ATOM 660 C C . CYS A 1 86 ? 10.198 5.992 -4.238 1.00 79.06 86 CYS A C 1
ATOM 662 O O . CYS A 1 86 ? 10.471 6.740 -3.301 1.00 79.06 86 CYS A O 1
ATOM 664 N N . TRP A 1 87 ? 10.284 6.386 -5.513 1.00 78.88 87 TRP A N 1
ATOM 665 C CA . TRP A 1 87 ? 10.703 7.732 -5.903 1.00 78.88 87 TRP A CA 1
ATOM 666 C C . TRP A 1 87 ? 9.721 8.793 -5.404 1.00 78.88 87 TRP A C 1
ATOM 668 O O . TRP A 1 87 ? 10.143 9.804 -4.842 1.00 78.88 87 TRP A O 1
ATOM 678 N N . LEU A 1 88 ? 8.415 8.551 -5.557 1.00 76.62 88 LEU A N 1
ATOM 679 C CA . LEU A 1 88 ? 7.372 9.427 -5.035 1.00 76.62 88 LEU A CA 1
ATOM 680 C C . LEU A 1 88 ? 7.483 9.532 -3.518 1.00 76.62 88 LEU A C 1
ATOM 682 O O . LEU A 1 88 ? 7.537 10.640 -3.012 1.00 76.62 88 LEU A O 1
ATOM 686 N N . LYS A 1 89 ? 7.597 8.416 -2.794 1.00 74.69 89 LYS A N 1
ATOM 687 C CA . LYS A 1 89 ? 7.716 8.417 -1.329 1.00 74.69 89 LYS A CA 1
ATOM 688 C C . LYS A 1 89 ? 8.954 9.176 -0.834 1.00 74.69 89 LYS A C 1
ATOM 690 O O . LYS A 1 89 ? 8.864 9.883 0.162 1.00 74.69 89 LYS A O 1
ATOM 695 N N . ALA A 1 90 ? 10.086 9.065 -1.530 1.00 75.31 90 ALA A N 1
ATOM 696 C CA . ALA A 1 90 ? 11.323 9.761 -1.167 1.00 75.31 90 ALA A CA 1
ATOM 697 C C . ALA A 1 90 ? 11.281 11.275 -1.460 1.00 75.31 90 ALA A C 1
ATOM 699 O O . ALA A 1 90 ? 11.910 12.055 -0.748 1.00 75.31 90 ALA A O 1
ATOM 700 N N . ASN A 1 91 ? 10.539 11.697 -2.491 1.00 68.38 91 ASN A N 1
ATOM 701 C CA . ASN A 1 91 ? 10.467 13.099 -2.928 1.00 68.38 91 ASN A CA 1
ATOM 702 C C . ASN A 1 91 ? 9.167 13.820 -2.517 1.00 68.38 91 ASN A C 1
ATOM 704 O O . ASN A 1 91 ? 9.059 15.040 -2.664 1.00 68.38 91 ASN A O 1
ATOM 708 N N . ALA A 1 92 ? 8.173 13.100 -1.994 1.00 61.78 92 ALA A N 1
ATOM 709 C CA . ALA A 1 92 ? 6.889 13.644 -1.570 1.00 61.78 92 ALA A CA 1
ATOM 710 C C . ALA A 1 92 ? 6.989 14.232 -0.160 1.00 61.78 92 ALA A C 1
ATOM 712 O O . ALA A 1 92 ? 6.651 13.598 0.830 1.00 61.78 92 ALA A O 1
ATOM 713 N N . GLN A 1 93 ? 7.402 15.493 -0.069 1.00 52.75 93 GLN A N 1
ATOM 714 C CA . GLN A 1 93 ? 7.248 16.282 1.157 1.00 52.75 93 GLN A CA 1
ATOM 715 C C . GLN A 1 93 ? 5.832 16.886 1.312 1.00 52.75 93 GLN A C 1
ATOM 717 O O . GLN A 1 93 ? 5.567 17.530 2.322 1.00 52.75 93 GLN A O 1
ATOM 722 N N . THR A 1 94 ? 4.908 16.741 0.343 1.00 45.09 94 THR A N 1
ATOM 723 C CA . THR A 1 94 ? 3.621 17.488 0.370 1.00 45.09 94 THR A CA 1
ATOM 724 C C . THR A 1 94 ? 2.422 16.887 -0.376 1.00 45.09 94 THR A C 1
ATOM 726 O O . THR A 1 94 ? 1.332 17.466 -0.332 1.00 45.09 94 THR A O 1
ATOM 729 N N . SER A 1 95 ? 2.542 15.760 -1.075 1.00 47.84 95 SER A N 1
ATOM 730 C CA . SER A 1 95 ? 1.419 15.243 -1.863 1.00 47.84 95 SER A CA 1
ATOM 731 C C . SER A 1 95 ? 0.613 14.229 -1.061 1.00 47.84 95 SER A C 1
ATOM 733 O O . SER A 1 95 ? 1.022 13.079 -0.954 1.00 47.84 95 SER A O 1
ATOM 735 N N . ASN A 1 96 ? -0.557 14.662 -0.568 1.00 51.50 96 ASN A N 1
ATOM 736 C CA . ASN A 1 96 ? -1.649 13.809 -0.080 1.00 51.50 96 ASN A CA 1
ATOM 737 C C . ASN A 1 96 ? -2.137 12.908 -1.228 1.00 51.50 96 ASN A C 1
ATOM 739 O O . ASN A 1 96 ? -3.203 13.121 -1.812 1.00 51.50 96 ASN A O 1
ATOM 743 N N . LEU A 1 97 ? -1.340 11.917 -1.605 1.00 55.66 97 LEU A N 1
ATOM 744 C CA . LEU A 1 97 ? -1.809 10.843 -2.452 1.00 55.66 97 LEU A CA 1
ATOM 745 C C . LEU A 1 97 ? -2.670 9.972 -1.534 1.00 55.66 97 LEU A C 1
ATOM 747 O O . LEU A 1 97 ? -2.211 9.566 -0.470 1.00 55.66 97 LEU A O 1
ATOM 751 N N . ALA A 1 98 ? -3.912 9.663 -1.919 1.00 53.62 98 ALA A N 1
ATOM 752 C CA . ALA A 1 98 ? -4.733 8.672 -1.202 1.00 53.62 98 ALA A CA 1
ATOM 753 C C . ALA A 1 98 ? -3.965 7.351 -0.974 1.00 53.62 98 ALA A C 1
ATOM 755 O O . ALA A 1 98 ? -4.228 6.614 -0.030 1.00 53.62 98 ALA A O 1
ATOM 756 N N . LEU A 1 99 ? -2.956 7.124 -1.817 1.00 60.59 99 LEU A N 1
ATOM 757 C CA . LEU A 1 99 ? -1.977 6.067 -1.726 1.00 60.59 99 LEU A CA 1
ATOM 758 C C . LEU A 1 99 ? -1.113 6.082 -0.462 1.00 60.59 99 LEU A C 1
ATOM 760 O O . LEU A 1 99 ? -0.786 5.015 0.018 1.00 60.59 99 LEU A O 1
ATOM 764 N N . GLU A 1 100 ? -0.734 7.228 0.102 1.00 60.31 100 GLU A N 1
ATOM 765 C CA . GLU A 1 100 ? 0.140 7.256 1.288 1.00 60.31 100 GLU A CA 1
ATOM 766 C C . GLU A 1 100 ? -0.566 6.695 2.528 1.00 60.31 100 GLU A C 1
ATOM 768 O O . GLU A 1 100 ? 0.053 6.071 3.383 1.00 60.31 100 GLU A O 1
ATOM 773 N N . LYS A 1 101 ? -1.886 6.885 2.609 1.00 68.88 101 LYS A N 1
ATOM 774 C CA . LYS A 1 101 ? -2.680 6.403 3.742 1.00 68.88 101 LYS A CA 1
ATOM 775 C C . LYS A 1 101 ? -2.944 4.905 3.692 1.00 68.88 101 LYS A C 1
ATOM 777 O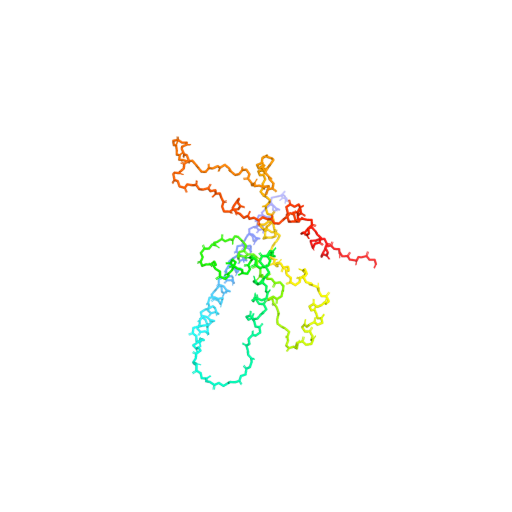 O . LYS A 1 101 ? -3.149 4.308 4.743 1.00 68.88 101 LYS A O 1
ATOM 782 N N . ASP A 1 102 ? -2.983 4.326 2.495 1.00 76.19 102 ASP A N 1
ATOM 783 C CA . ASP A 1 102 ? -3.417 2.944 2.305 1.00 76.19 102 ASP A CA 1
ATOM 784 C C . ASP A 1 102 ? -2.310 2.014 1.796 1.00 76.19 102 ASP A C 1
ATOM 786 O O . ASP A 1 102 ? -2.324 0.827 2.104 1.00 76.19 102 ASP A O 1
ATOM 790 N N . ALA A 1 103 ? -1.319 2.519 1.057 1.00 81.00 103 ALA A N 1
ATOM 791 C CA . ALA A 1 103 ? -0.167 1.729 0.644 1.00 81.00 103 ALA A CA 1
ATOM 792 C C . ALA A 1 103 ? 0.797 1.539 1.817 1.00 81.00 103 ALA A C 1
ATOM 794 O O . ALA A 1 103 ? 1.417 2.478 2.313 1.00 81.00 103 ALA A O 1
ATOM 795 N N . VAL A 1 104 ? 0.961 0.283 2.215 1.00 81.75 104 VAL A N 1
ATOM 796 C CA . VAL A 1 104 ? 1.877 -0.146 3.271 1.00 81.75 104 VAL A CA 1
ATOM 797 C C . VAL A 1 104 ? 3.325 -0.042 2.783 1.00 81.75 104 VAL A C 1
ATOM 799 O O . VAL A 1 104 ? 4.198 0.459 3.491 1.00 81.75 104 VAL A O 1
ATOM 802 N N . GLY A 1 105 ? 3.590 -0.475 1.546 1.00 82.75 105 GLY A N 1
ATOM 803 C CA . GLY A 1 105 ? 4.921 -0.421 0.942 1.00 82.75 105 GLY A CA 1
ATOM 804 C C . GLY A 1 105 ? 5.134 -1.466 -0.149 1.00 82.75 105 GLY A C 1
ATOM 805 O O . GLY A 1 105 ? 4.210 -2.176 -0.538 1.00 82.75 105 GLY A O 1
ATOM 806 N N . VAL A 1 106 ? 6.366 -1.558 -0.650 1.00 87.00 106 VAL A N 1
ATOM 807 C CA . VAL A 1 106 ? 6.772 -2.585 -1.624 1.00 87.00 106 VAL A CA 1
ATOM 808 C C . VAL A 1 106 ? 7.188 -3.844 -0.869 1.00 87.00 106 VAL A C 1
ATOM 810 O O . VAL A 1 106 ? 7.938 -3.720 0.097 1.00 87.00 106 VAL A O 1
ATOM 813 N N . VAL A 1 107 ? 6.768 -5.038 -1.306 1.00 88.12 107 VAL A N 1
ATOM 814 C CA . VAL A 1 107 ? 7.030 -6.323 -0.613 1.00 88.12 107 VAL A CA 1
ATOM 815 C C . VAL A 1 107 ? 8.493 -6.483 -0.182 1.00 88.12 107 VAL A C 1
ATOM 817 O O . VAL A 1 107 ? 8.748 -6.787 0.980 1.00 88.12 107 VAL A O 1
ATOM 820 N N . ALA A 1 108 ? 9.447 -6.195 -1.072 1.00 87.62 108 ALA A N 1
ATOM 821 C CA . ALA A 1 108 ? 10.886 -6.270 -0.790 1.00 87.62 108 ALA A CA 1
ATOM 822 C C . ALA A 1 108 ? 11.372 -5.373 0.368 1.00 87.62 108 ALA A C 1
ATOM 824 O O . ALA A 1 108 ? 12.456 -5.590 0.895 1.00 87.62 108 ALA A O 1
ATOM 825 N N . THR A 1 109 ? 10.588 -4.366 0.754 1.00 86.50 109 THR A N 1
ATOM 826 C CA . THR A 1 109 ? 10.903 -3.406 1.828 1.00 86.50 109 THR A CA 1
ATOM 827 C C . THR A 1 109 ? 10.117 -3.658 3.116 1.00 86.50 109 THR A C 1
ATOM 829 O O . THR A 1 109 ? 10.372 -2.998 4.118 1.00 86.50 109 THR A O 1
ATOM 832 N N . LEU A 1 110 ? 9.154 -4.590 3.115 1.00 84.12 110 LEU A N 1
ATOM 833 C CA . LEU A 1 110 ? 8.276 -4.820 4.270 1.00 84.12 110 LEU A CA 1
ATOM 834 C C . LEU A 1 110 ? 8.915 -5.669 5.371 1.00 84.12 110 LEU A C 1
ATOM 836 O O . LEU A 1 110 ? 8.471 -5.615 6.516 1.00 84.12 110 LEU A O 1
ATOM 840 N N . ALA A 1 111 ? 9.919 -6.475 5.034 1.00 80.69 111 ALA A N 1
ATOM 841 C CA . ALA A 1 111 ? 10.564 -7.372 5.979 1.00 80.69 111 ALA A CA 1
ATOM 842 C C . ALA A 1 111 ? 12.054 -7.516 5.673 1.00 80.69 111 ALA A C 1
ATOM 844 O O . ALA A 1 111 ? 12.464 -7.544 4.514 1.00 80.69 111 ALA A O 1
ATOM 845 N N . ARG A 1 112 ? 12.850 -7.666 6.734 1.00 83.38 112 ARG A N 1
ATOM 846 C CA . ARG A 1 112 ? 14.281 -7.955 6.657 1.00 83.38 112 ARG A CA 1
ATOM 847 C C . ARG A 1 112 ? 14.529 -9.392 7.091 1.00 83.38 112 ARG A C 1
ATOM 849 O O . ARG A 1 112 ? 14.016 -9.831 8.119 1.00 83.38 112 ARG A O 1
ATOM 856 N N . VAL A 1 113 ? 15.332 -10.110 6.317 1.00 86.69 113 VAL A N 1
ATOM 857 C CA . VAL A 1 113 ? 15.799 -11.456 6.655 1.00 86.69 113 VAL A CA 1
ATOM 858 C C . VAL A 1 113 ? 17.239 -11.336 7.142 1.00 86.69 113 VAL A C 1
ATOM 860 O O . VAL A 1 113 ? 18.051 -10.692 6.492 1.00 86.69 113 VAL A O 1
ATOM 863 N N . GLU A 1 114 ? 17.550 -11.919 8.299 1.00 85.88 114 GLU A N 1
ATOM 864 C CA . GLU A 1 114 ? 18.865 -11.776 8.948 1.00 85.88 114 GLU A CA 1
ATOM 865 C C . GLU A 1 114 ? 20.002 -12.484 8.188 1.00 85.88 114 GLU A C 1
ATOM 867 O O . GLU A 1 114 ? 21.154 -12.077 8.273 1.00 85.88 114 GLU A O 1
ATOM 872 N N . SER A 1 115 ? 19.683 -13.533 7.425 1.00 91.69 115 SER A N 1
ATOM 873 C CA . SER A 1 115 ? 20.644 -14.289 6.619 1.00 91.69 115 SER A CA 1
ATOM 874 C C . SER A 1 115 ? 20.509 -13.957 5.137 1.00 91.69 115 SER A C 1
ATOM 876 O O . SER A 1 115 ? 19.440 -14.152 4.556 1.00 91.69 115 SER A O 1
ATOM 878 N N . ASP A 1 116 ? 21.616 -13.563 4.507 1.00 89.44 116 ASP A N 1
ATOM 879 C CA . ASP A 1 116 ? 21.679 -13.296 3.064 1.00 89.44 116 ASP A CA 1
ATOM 880 C C . ASP A 1 116 ? 21.332 -14.533 2.222 1.00 89.44 116 ASP A C 1
ATOM 882 O O . ASP A 1 116 ? 20.651 -14.426 1.202 1.00 89.44 116 ASP A O 1
ATOM 886 N N . GLU A 1 117 ? 21.745 -15.724 2.668 1.00 92.56 117 GLU A N 1
ATOM 887 C CA . GLU A 1 117 ? 21.453 -16.996 1.994 1.00 92.56 117 GLU A CA 1
ATOM 888 C C . GLU A 1 117 ? 19.940 -17.248 1.952 1.00 92.56 117 GLU A C 1
ATOM 890 O O . GLU A 1 117 ? 19.372 -17.525 0.893 1.00 92.56 117 GLU A O 1
ATOM 895 N N . LEU A 1 118 ? 19.268 -17.083 3.096 1.00 89.00 118 LEU A N 1
ATOM 896 C CA . LEU A 1 118 ? 17.821 -17.259 3.192 1.00 89.00 118 LEU A CA 1
ATOM 897 C C . LEU A 1 118 ? 17.072 -16.145 2.450 1.00 89.00 118 LEU A C 1
ATOM 899 O O . LEU A 1 118 ? 16.099 -16.428 1.753 1.00 89.00 118 LEU A O 1
ATOM 903 N N . SER A 1 119 ? 17.548 -14.901 2.550 1.00 89.62 119 SER A N 1
ATOM 904 C CA . SER A 1 119 ? 17.008 -13.751 1.817 1.00 89.62 119 SER A CA 1
ATOM 905 C C . SER A 1 119 ? 17.013 -14.002 0.307 1.00 89.62 119 SER A C 1
ATOM 907 O O . SER A 1 119 ? 15.995 -13.810 -0.368 1.00 89.62 119 SER A O 1
ATOM 909 N N . ARG A 1 120 ? 18.128 -14.526 -0.223 1.00 90.94 120 ARG A N 1
ATOM 910 C CA . ARG A 1 120 ? 18.275 -14.878 -1.639 1.00 90.94 120 ARG A CA 1
ATOM 911 C C . ARG A 1 120 ? 17.309 -15.983 -2.057 1.00 90.94 120 ARG A C 1
ATOM 913 O O . ARG A 1 120 ? 16.595 -15.802 -3.039 1.00 90.94 120 ARG A O 1
ATOM 920 N N . ILE A 1 121 ? 17.254 -17.088 -1.307 1.00 92.06 121 ILE A N 1
ATOM 921 C CA . ILE A 1 121 ? 16.380 -18.233 -1.620 1.00 92.06 121 ILE A CA 1
ATOM 922 C C . ILE A 1 121 ? 14.906 -17.812 -1.623 1.00 92.06 121 ILE A C 1
ATOM 924 O O . ILE A 1 121 ? 14.161 -18.159 -2.539 1.00 92.06 121 ILE A O 1
ATOM 928 N N . LEU A 1 122 ? 14.475 -17.035 -0.626 1.00 87.06 122 LEU A N 1
ATOM 929 C CA . LEU A 1 122 ? 13.095 -16.555 -0.541 1.00 87.06 122 LEU A CA 1
ATOM 930 C C . LEU A 1 122 ? 12.761 -15.571 -1.668 1.00 87.06 122 LEU A C 1
ATOM 932 O O . LEU A 1 122 ? 11.684 -15.657 -2.256 1.00 87.06 122 LEU A O 1
ATOM 936 N N . SER A 1 123 ? 13.689 -14.677 -2.011 1.00 89.00 123 SER A N 1
ATOM 937 C CA . SER A 1 123 ? 13.517 -13.740 -3.127 1.00 89.00 123 SER A CA 1
ATOM 938 C C . SER A 1 123 ? 13.406 -14.464 -4.470 1.00 89.00 123 SER A C 1
ATOM 940 O O . SER A 1 123 ? 12.586 -14.087 -5.308 1.00 89.00 123 SER A O 1
ATOM 942 N N . GLU A 1 124 ? 14.201 -15.517 -4.674 1.00 92.00 124 GLU A N 1
ATOM 943 C CA . GLU A 1 124 ? 14.143 -16.359 -5.872 1.00 92.00 124 GLU A CA 1
ATOM 944 C C . GLU A 1 124 ? 12.825 -17.139 -5.946 1.00 92.00 124 GLU A C 1
ATOM 946 O O . GLU A 1 124 ? 12.185 -17.164 -6.996 1.00 92.00 124 GLU A O 1
ATOM 951 N N . TYR A 1 125 ? 12.374 -17.691 -4.817 1.00 91.12 125 TYR A N 1
ATOM 952 C CA . 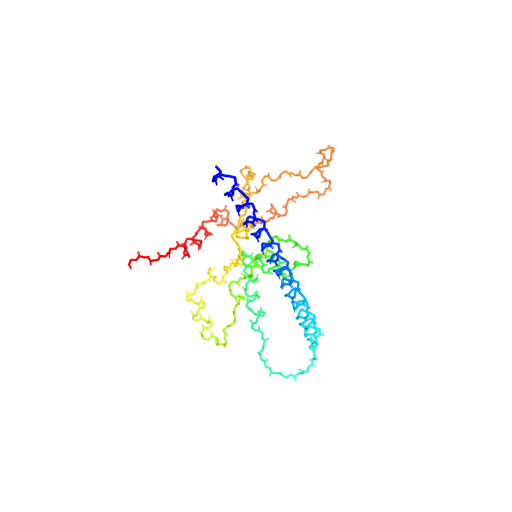TYR A 1 125 ? 11.098 -18.396 -4.716 1.00 91.12 125 TYR A CA 1
ATOM 953 C C . TYR A 1 125 ? 9.893 -17.493 -5.024 1.00 91.12 125 TYR A C 1
ATOM 955 O O . TYR A 1 125 ? 8.988 -17.887 -5.761 1.00 91.12 125 TYR A O 1
ATOM 963 N N . LEU A 1 126 ? 9.871 -16.276 -4.474 1.00 87.81 126 LEU A N 1
ATOM 964 C CA . LEU A 1 126 ? 8.799 -15.303 -4.714 1.00 87.81 126 LEU A CA 1
ATOM 965 C C . LEU A 1 126 ? 8.862 -14.708 -6.125 1.00 87.81 126 LEU A C 1
ATOM 967 O O . LEU A 1 126 ? 7.830 -14.351 -6.704 1.00 87.81 126 LEU A O 1
ATOM 971 N N . GLY A 1 127 ? 10.070 -14.603 -6.674 1.00 86.88 127 GLY A N 1
ATOM 972 C CA . GLY A 1 127 ? 10.335 -14.020 -7.974 1.00 86.88 127 GLY A CA 1
ATOM 973 C C . GLY A 1 127 ? 10.241 -12.494 -7.983 1.00 86.88 127 GLY A C 1
ATOM 974 O O . GLY A 1 127 ? 9.692 -11.837 -7.094 1.00 86.88 127 GLY A O 1
ATOM 975 N N . LEU A 1 128 ? 10.779 -11.908 -9.054 1.00 85.25 128 LEU A N 1
ATOM 976 C CA . LEU A 1 128 ? 10.961 -10.464 -9.138 1.00 85.25 128 LEU A CA 1
ATOM 977 C C . LEU A 1 128 ? 9.641 -9.672 -9.132 1.00 85.25 128 LEU A C 1
ATOM 979 O O . LEU A 1 128 ? 9.581 -8.606 -8.528 1.00 85.25 128 LEU A O 1
ATOM 983 N N . GLN A 1 129 ? 8.593 -10.170 -9.795 1.00 79.38 129 GLN A N 1
ATOM 984 C CA . GLN A 1 129 ? 7.306 -9.464 -9.840 1.00 79.38 129 GLN A CA 1
ATOM 985 C C . GLN A 1 129 ? 6.688 -9.325 -8.449 1.00 79.38 129 GLN A C 1
ATOM 987 O O . GLN A 1 129 ? 6.273 -8.234 -8.074 1.00 79.38 129 GLN A O 1
ATOM 992 N N . THR A 1 130 ? 6.674 -10.412 -7.675 1.00 85.62 130 THR A N 1
ATOM 993 C CA . THR A 1 130 ? 6.115 -10.424 -6.319 1.00 85.62 130 THR A CA 1
ATOM 994 C C . THR A 1 130 ? 6.920 -9.526 -5.389 1.00 85.62 130 THR A C 1
ATOM 996 O O . THR A 1 130 ? 6.340 -8.770 -4.617 1.00 85.62 130 THR A O 1
ATOM 999 N N . MET A 1 131 ? 8.252 -9.540 -5.505 1.00 89.38 131 MET A N 1
ATOM 1000 C CA . MET A 1 131 ? 9.123 -8.668 -4.708 1.00 89.38 131 MET A CA 1
ATOM 1001 C C . MET A 1 131 ? 8.926 -7.176 -5.016 1.00 89.38 131 MET A C 1
ATOM 1003 O O . MET A 1 131 ? 9.122 -6.343 -4.134 1.00 89.38 131 MET A O 1
ATOM 1007 N N . LEU A 1 132 ? 8.503 -6.830 -6.237 1.00 86.38 132 LEU A N 1
ATOM 1008 C CA . LEU A 1 132 ? 8.162 -5.462 -6.645 1.00 86.38 132 LEU A CA 1
ATOM 1009 C C . LEU A 1 132 ? 6.667 -5.125 -6.487 1.00 86.38 132 LEU A C 1
ATOM 1011 O O . LEU A 1 132 ? 6.234 -4.066 -6.940 1.00 86.38 132 LEU A O 1
ATOM 1015 N N . ALA A 1 133 ? 5.853 -5.990 -5.882 1.00 87.81 133 ALA A N 1
ATOM 1016 C CA . ALA A 1 133 ? 4.441 -5.688 -5.677 1.00 87.81 133 ALA A CA 1
ATOM 1017 C C . ALA A 1 133 ? 4.262 -4.588 -4.616 1.00 87.81 133 ALA A C 1
ATOM 1019 O O . ALA A 1 133 ? 4.958 -4.573 -3.598 1.00 87.81 133 ALA A O 1
ATOM 1020 N N . ILE A 1 134 ? 3.311 -3.679 -4.851 1.00 86.50 134 ILE A N 1
ATOM 1021 C CA . ILE A 1 134 ? 2.869 -2.683 -3.867 1.00 86.50 134 ILE A CA 1
ATOM 1022 C C . ILE A 1 134 ? 1.746 -3.309 -3.043 1.00 86.50 134 ILE A C 1
ATOM 1024 O O . ILE A 1 134 ? 0.794 -3.857 -3.597 1.00 86.50 134 ILE A O 1
ATOM 1028 N N . VAL A 1 135 ? 1.860 -3.225 -1.722 1.00 86.44 135 VAL A N 1
ATOM 1029 C CA . VAL A 1 135 ? 0.871 -3.744 -0.777 1.00 86.44 135 VAL A CA 1
ATOM 1030 C C . VAL A 1 135 ? -0.002 -2.596 -0.284 1.00 86.44 135 VAL A C 1
ATOM 1032 O O . VAL A 1 135 ? 0.516 -1.599 0.219 1.00 86.44 135 VAL A O 1
ATOM 1035 N N . CYS A 1 136 ? -1.319 -2.754 -0.406 1.00 85.44 136 CYS A N 1
ATOM 1036 C CA . CYS A 1 136 ? -2.329 -1.825 0.102 1.00 85.44 136 CYS A CA 1
ATOM 1037 C C . CYS A 1 136 ? -3.112 -2.458 1.258 1.00 85.44 136 CYS A C 1
ATOM 1039 O O . CYS A 1 136 ? -3.274 -3.677 1.311 1.00 85.44 136 CYS A O 1
ATOM 1041 N N . ASN A 1 137 ? -3.592 -1.628 2.179 1.00 82.94 137 ASN A N 1
ATOM 1042 C CA . ASN A 1 137 ? -4.357 -2.042 3.350 1.00 82.94 137 ASN A CA 1
ATOM 1043 C C . ASN A 1 137 ? -5.840 -2.276 3.013 1.00 82.94 137 ASN A C 1
ATOM 1045 O O . ASN A 1 137 ? -6.518 -3.045 3.695 1.00 82.94 137 ASN A O 1
ATOM 1049 N N . THR A 1 138 ? -6.349 -1.644 1.952 1.00 81.06 138 THR A N 1
ATOM 1050 C CA . THR A 1 138 ? -7.728 -1.799 1.489 1.00 81.06 138 THR A CA 1
ATOM 1051 C C . THR A 1 138 ? -7.816 -1.989 -0.023 1.00 81.06 138 THR A C 1
ATOM 1053 O O . THR A 1 138 ? -6.940 -1.608 -0.802 1.00 81.06 138 THR A O 1
ATOM 1056 N N . ASN A 1 139 ? -8.950 -2.538 -0.466 1.00 78.75 139 ASN A N 1
ATOM 1057 C CA . ASN A 1 139 ? -9.286 -2.603 -1.889 1.00 78.75 139 ASN A CA 1
ATOM 1058 C C . ASN A 1 139 ? -9.463 -1.205 -2.504 1.00 78.75 139 ASN A C 1
ATOM 1060 O O . ASN A 1 139 ? -9.290 -1.037 -3.708 1.00 78.75 139 ASN A O 1
ATOM 1064 N N . GLU A 1 140 ? -9.796 -0.193 -1.698 1.00 78.06 140 GLU A N 1
ATOM 1065 C CA . GLU A 1 140 ? -9.875 1.191 -2.169 1.00 78.06 140 GLU A CA 1
ATOM 1066 C C . GLU A 1 140 ? -8.495 1.727 -2.561 1.00 78.06 140 GLU A C 1
ATOM 1068 O O . GLU A 1 140 ? -8.387 2.372 -3.605 1.00 78.06 140 GLU A O 1
ATOM 1073 N N . GLY A 1 141 ? -7.436 1.406 -1.808 1.00 75.50 141 GLY A N 1
ATOM 1074 C CA . GLY A 1 141 ? -6.066 1.763 -2.187 1.00 75.50 141 GLY A CA 1
ATOM 1075 C C . GLY A 1 141 ? -5.598 1.070 -3.463 1.00 75.50 141 GLY A C 1
ATOM 1076 O O . GLY A 1 141 ? -4.995 1.719 -4.320 1.00 75.50 141 GLY A O 1
ATOM 1077 N N . VAL A 1 142 ? -5.959 -0.205 -3.651 1.00 79.75 142 VAL A N 1
ATOM 1078 C CA . VAL A 1 142 ? -5.699 -0.925 -4.913 1.00 79.75 142 VAL A CA 1
ATOM 1079 C C . VAL A 1 142 ? -6.408 -0.233 -6.081 1.00 79.75 142 VAL A C 1
ATOM 1081 O O . VAL A 1 142 ? -5.789 0.077 -7.096 1.00 79.75 142 VAL A O 1
ATOM 1084 N N . ASN A 1 143 ? -7.688 0.105 -5.921 1.00 76.56 143 ASN A N 1
ATOM 1085 C CA . ASN A 1 143 ? -8.451 0.804 -6.958 1.00 76.56 143 ASN A CA 1
ATOM 1086 C C . ASN A 1 143 ? -7.920 2.221 -7.237 1.00 76.56 143 ASN A C 1
ATOM 1088 O O . ASN A 1 143 ? -8.039 2.719 -8.358 1.00 76.56 143 ASN A O 1
ATOM 1092 N N . ALA A 1 144 ? -7.339 2.885 -6.235 1.00 73.38 144 ALA A N 1
ATOM 1093 C CA . ALA A 1 144 ? -6.728 4.200 -6.394 1.00 73.38 144 ALA A CA 1
ATOM 1094 C C . ALA A 1 144 ? -5.436 4.151 -7.226 1.00 73.38 144 ALA A C 1
ATOM 1096 O O . ALA A 1 144 ? -5.173 5.099 -7.966 1.00 73.38 144 ALA A O 1
ATOM 1097 N N . LEU A 1 145 ? -4.668 3.056 -7.145 1.00 73.44 145 LEU A N 1
ATOM 1098 C CA . LEU A 1 145 ? -3.488 2.825 -7.989 1.00 73.44 145 LEU A CA 1
ATOM 1099 C C . LEU A 1 145 ? -3.846 2.638 -9.460 1.00 73.44 145 LEU A C 1
ATOM 1101 O O . LEU A 1 145 ? -3.104 3.069 -10.340 1.00 73.44 145 LEU A O 1
ATOM 1105 N N . GLU A 1 146 ? -4.973 1.986 -9.720 1.00 72.12 146 GLU A N 1
ATOM 1106 C CA . GLU A 1 146 ? -5.315 1.530 -11.064 1.00 72.12 146 GLU A CA 1
ATOM 1107 C C . GLU A 1 146 ? -6.356 2.380 -11.768 1.00 72.12 146 GLU A C 1
ATOM 1109 O O . GLU A 1 146 ? -6.737 2.033 -12.884 1.00 72.12 146 GLU A O 1
ATOM 1114 N N . LYS A 1 147 ? -6.827 3.476 -11.155 1.00 67.88 147 LYS A N 1
ATOM 1115 C CA . LYS A 1 147 ? -7.919 4.277 -11.712 1.00 67.88 147 LYS A CA 1
ATOM 1116 C C . LYS A 1 147 ? -7.572 4.711 -13.142 1.00 67.88 147 LYS A C 1
ATOM 1118 O O . LYS A 1 147 ? -6.759 5.623 -13.324 1.00 67.88 147 LYS A O 1
ATOM 1123 N N . PRO A 1 148 ? -8.186 4.090 -14.166 1.00 63.69 148 PRO A N 1
ATOM 1124 C CA . PRO A 1 148 ? -7.753 4.308 -15.527 1.00 63.69 148 PRO A CA 1
ATOM 1125 C C . PRO A 1 148 ? -8.197 5.701 -15.952 1.00 63.69 148 PRO A C 1
ATOM 1127 O O . PRO A 1 148 ? -9.280 6.175 -15.590 1.00 63.69 148 PRO A O 1
ATOM 1130 N N . TYR A 1 149 ? -7.367 6.368 -16.748 1.00 67.69 149 TYR A N 1
ATOM 1131 C CA . TYR A 1 149 ? -7.823 7.550 -17.456 1.00 67.69 149 TYR A CA 1
ATOM 1132 C C . TYR A 1 149 ? -8.937 7.126 -18.423 1.00 67.69 149 TYR A C 1
ATOM 1134 O O . TYR A 1 149 ? -8.698 6.413 -19.390 1.00 67.69 149 TYR A O 1
ATOM 1142 N N . VAL A 1 150 ? -10.169 7.544 -18.126 1.00 70.38 150 VAL A N 1
ATOM 1143 C CA . VAL A 1 150 ? -11.372 7.191 -18.904 1.00 70.38 150 VAL A CA 1
ATOM 1144 C C . VAL A 1 150 ? -11.588 8.083 -20.131 1.00 70.38 150 VAL A C 1
ATOM 1146 O O . VAL A 1 150 ? -12.568 7.911 -20.852 1.00 70.38 150 VAL A O 1
ATOM 1149 N N . GLY A 1 151 ? -10.715 9.067 -20.362 1.00 76.50 151 GLY A N 1
ATOM 1150 C CA . GLY A 1 151 ? -10.768 9.888 -21.567 1.00 76.50 151 GLY A CA 1
ATOM 1151 C C . GLY A 1 151 ? -10.192 9.172 -22.791 1.00 76.50 151 GLY A C 1
ATOM 1152 O O . GLY A 1 151 ? -9.692 8.053 -22.717 1.00 76.50 151 GLY A O 1
ATOM 1153 N N . GLY A 1 152 ? -10.273 9.831 -23.945 1.00 80.38 152 GLY A N 1
ATOM 1154 C CA . GLY A 1 152 ? -9.724 9.304 -25.194 1.00 80.38 152 GLY A CA 1
ATOM 1155 C C . GLY A 1 152 ? -8.212 9.499 -25.313 1.00 80.38 152 GLY A C 1
ATOM 1156 O O . GLY A 1 152 ? -7.605 10.278 -24.585 1.00 80.38 152 GLY A O 1
ATOM 1157 N N . PHE A 1 153 ? -7.600 8.839 -26.289 1.00 82.94 153 PHE A N 1
ATOM 1158 C CA . PHE A 1 153 ? -6.236 9.142 -26.723 1.00 82.94 153 PHE A CA 1
ATOM 1159 C C . PHE A 1 153 ? -6.259 10.149 -27.875 1.00 82.94 153 PHE A C 1
ATOM 1161 O O . PHE A 1 153 ? -7.242 10.233 -28.618 1.00 82.94 153 PHE A O 1
ATOM 1168 N N . VAL A 1 154 ? -5.174 10.903 -28.050 1.00 84.06 154 VAL A N 1
ATOM 1169 C CA . VAL A 1 154 ? -4.978 11.735 -29.242 1.00 84.06 154 VAL A CA 1
ATOM 1170 C C . VAL A 1 154 ? -4.932 10.813 -30.463 1.00 84.06 154 VAL A C 1
ATOM 1172 O O . VAL A 1 154 ? -4.145 9.869 -30.524 1.00 84.06 154 VAL A O 1
ATOM 1175 N N . ALA A 1 155 ? -5.819 11.056 -31.429 1.00 84.25 155 ALA A N 1
ATOM 1176 C CA . ALA A 1 155 ? -5.964 10.195 -32.595 1.00 84.25 155 ALA A CA 1
ATOM 1177 C C . ALA A 1 155 ? -4.667 10.142 -33.420 1.00 84.25 155 ALA A C 1
ATOM 1179 O O . ALA A 1 155 ? -4.090 11.180 -33.738 1.00 84.25 155 ALA A O 1
ATOM 1180 N N . ASN A 1 156 ? -4.255 8.929 -33.805 1.00 83.50 156 ASN A N 1
ATOM 1181 C CA . ASN A 1 156 ? -3.050 8.650 -34.598 1.00 83.50 156 ASN A CA 1
ATOM 1182 C C . ASN A 1 156 ? -1.725 9.120 -33.964 1.00 83.50 156 ASN A C 1
ATOM 1184 O O . ASN A 1 156 ? -0.727 9.234 -34.673 1.00 83.50 156 ASN A O 1
ATOM 1188 N N . ASP A 1 157 ? -1.691 9.374 -32.652 1.00 81.06 157 ASP A N 1
ATOM 1189 C CA . ASP A 1 157 ? -0.453 9.696 -31.942 1.00 81.06 157 ASP A CA 1
ATOM 1190 C C . ASP A 1 157 ? 0.339 8.404 -31.622 1.00 81.06 157 ASP A C 1
ATOM 1192 O O . ASP A 1 157 ? -0.175 7.536 -30.906 1.00 81.06 157 ASP A O 1
ATOM 1196 N N . PRO A 1 158 ? 1.583 8.237 -32.123 1.00 78.31 158 PRO A N 1
ATOM 1197 C CA . PRO A 1 158 ? 2.380 7.022 -31.908 1.00 78.31 158 PRO A CA 1
ATOM 1198 C C . PRO A 1 158 ? 2.726 6.745 -30.441 1.00 78.31 158 PRO A C 1
ATOM 1200 O O . PRO A 1 158 ? 3.034 5.608 -30.089 1.00 78.31 158 PRO A O 1
ATOM 1203 N N . GLN A 1 159 ? 2.693 7.777 -29.596 1.00 78.75 159 GLN A N 1
ATOM 1204 C CA . GLN A 1 159 ? 2.975 7.708 -28.165 1.00 78.75 159 GLN A CA 1
ATOM 1205 C C . GLN A 1 159 ? 1.691 7.554 -27.331 1.00 78.75 159 GLN A C 1
ATOM 1207 O O . GLN A 1 159 ? 1.765 7.545 -26.105 1.00 78.75 159 GLN A O 1
ATOM 1212 N N . LYS A 1 160 ? 0.517 7.407 -27.973 1.00 75.19 160 LYS A N 1
ATOM 1213 C CA . LYS A 1 160 ? -0.800 7.298 -27.320 1.00 75.19 160 LYS A CA 1
ATOM 1214 C C . LYS A 1 160 ? -0.981 8.352 -26.225 1.00 75.19 160 LYS A C 1
ATOM 1216 O O . LYS A 1 160 ? -1.373 8.039 -25.100 1.00 75.19 160 LYS A O 1
ATOM 1221 N N . LYS A 1 161 ? -0.697 9.613 -26.554 1.00 81.38 161 LYS A N 1
ATOM 1222 C CA . LYS A 1 161 ? -0.931 10.730 -25.630 1.00 81.38 161 LYS A CA 1
ATOM 1223 C C . LYS A 1 161 ? -2.390 10.782 -25.183 1.00 81.38 161 LYS A C 1
ATOM 1225 O O . LYS A 1 161 ? -3.307 10.532 -25.969 1.00 81.38 161 LYS A O 1
ATOM 1230 N N . LEU A 1 162 ? -2.612 11.141 -23.925 1.00 84.50 162 LEU A N 1
ATOM 1231 C CA . LEU A 1 162 ? -3.940 11.289 -23.342 1.00 84.50 162 LEU A CA 1
ATOM 1232 C C . LEU A 1 162 ? -4.603 12.559 -23.896 1.00 84.50 162 LEU A C 1
ATOM 1234 O O . LEU A 1 162 ? -3.996 13.633 -23.896 1.00 84.50 162 LEU A O 1
ATOM 1238 N N . ALA A 1 163 ? -5.859 12.469 -24.337 1.00 87.38 163 ALA A N 1
ATOM 1239 C CA . ALA A 1 163 ? -6.638 13.605 -24.836 1.00 87.38 163 ALA A CA 1
ATOM 1240 C C . ALA A 1 163 ? -7.192 14.461 -23.681 1.00 87.38 163 ALA A C 1
ATOM 1242 O O . ALA A 1 163 ? -8.398 14.685 -23.555 1.00 87.38 163 ALA A O 1
ATOM 1243 N N . ILE A 1 164 ? -6.299 14.933 -22.811 1.00 85.62 164 ILE A N 1
ATOM 1244 C CA . ILE A 1 164 ? -6.650 15.782 -21.675 1.00 85.62 164 ILE A CA 1
ATOM 1245 C C . ILE A 1 164 ? -6.952 17.196 -22.200 1.00 85.62 164 ILE A C 1
ATOM 1247 O O . ILE A 1 164 ? -6.113 17.779 -22.895 1.00 85.62 164 ILE A O 1
ATOM 1251 N N . PRO A 1 165 ? -8.132 17.775 -21.897 1.00 85.94 165 PRO A N 1
ATOM 1252 C CA . PRO A 1 165 ? -8.463 19.132 -22.317 1.00 85.94 165 PRO A CA 1
ATOM 1253 C C . PRO A 1 165 ? -7.450 20.130 -21.762 1.00 85.94 165 PRO A C 1
ATOM 1255 O O . PRO A 1 165 ? -7.230 20.162 -20.558 1.00 85.94 165 PRO A O 1
ATOM 1258 N N . LYS A 1 166 ? -6.854 20.960 -22.624 1.00 86.81 166 LYS A N 1
ATOM 1259 C CA . LYS A 1 166 ? -5.923 22.012 -22.189 1.00 86.81 166 LYS A CA 1
ATOM 1260 C C . LYS A 1 166 ? -6.606 22.956 -21.188 1.00 86.81 166 LYS A C 1
ATOM 1262 O O . LYS A 1 166 ? -7.788 23.263 -21.387 1.00 86.81 166 LYS A O 1
ATOM 1267 N N . PRO A 1 167 ? -5.889 23.451 -20.162 1.00 88.31 167 PRO A N 1
ATOM 1268 C CA . PRO A 1 167 ? -6.450 24.419 -19.232 1.00 88.31 167 PRO A CA 1
ATOM 1269 C C . PRO A 1 167 ? -6.841 25.691 -19.985 1.00 88.31 167 PRO A C 1
ATOM 1271 O O . PRO A 1 167 ? -6.163 26.095 -20.932 1.00 88.31 167 PRO A O 1
ATOM 1274 N N . ARG A 1 168 ? -7.939 26.317 -19.566 1.00 90.69 168 ARG A 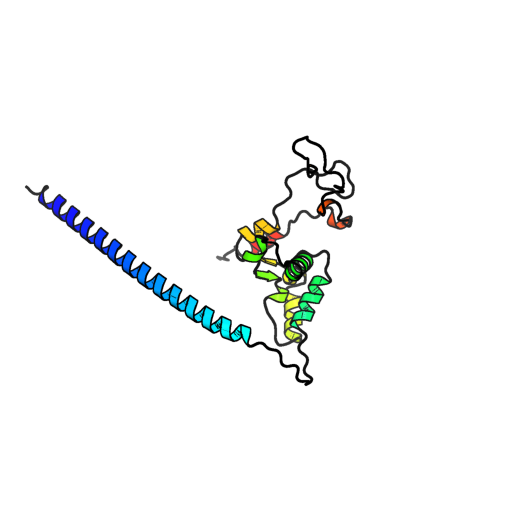N 1
ATOM 1275 C CA . ARG A 1 168 ? -8.429 27.572 -20.138 1.00 90.69 168 ARG A CA 1
ATOM 1276 C C . ARG A 1 168 ? -8.781 28.544 -19.024 1.00 90.69 168 ARG A C 1
ATOM 1278 O O . ARG A 1 168 ? -9.304 28.139 -17.986 1.00 90.69 168 ARG A O 1
ATOM 1285 N N . PHE A 1 169 ? -8.494 29.817 -19.245 1.00 87.44 169 PHE A N 1
ATOM 1286 C CA . PHE A 1 169 ? -9.013 30.908 -18.432 1.00 87.44 169 PHE A CA 1
ATOM 1287 C C . PHE A 1 169 ? -10.543 31.024 -18.587 1.00 87.44 169 PHE A C 1
ATOM 1289 O O . PHE A 1 169 ? -11.118 30.441 -19.509 1.00 87.44 169 PHE A O 1
ATOM 1296 N N . PRO A 1 170 ? -11.229 31.812 -17.738 1.00 91.69 170 PRO A N 1
ATOM 1297 C CA . PRO A 1 170 ? -12.660 32.087 -17.902 1.00 91.69 170 PRO A CA 1
ATOM 1298 C C . PRO A 1 170 ? -13.032 32.718 -19.253 1.00 91.69 170 PRO A C 1
ATOM 1300 O O . PRO A 1 170 ? -14.178 32.617 -19.672 1.00 91.69 170 PRO A O 1
ATOM 1303 N N . ASN A 1 171 ? -12.075 33.353 -19.939 1.00 90.19 171 ASN A N 1
ATOM 1304 C CA . ASN A 1 171 ? -12.226 33.882 -21.300 1.00 90.19 171 ASN A CA 1
ATOM 1305 C C . ASN A 1 171 ? -11.959 32.826 -22.398 1.00 90.19 171 ASN A C 1
ATOM 1307 O O . ASN A 1 171 ? -11.829 33.180 -23.564 1.00 90.19 171 ASN A O 1
ATOM 1311 N N . GLU A 1 172 ? -11.839 31.552 -22.019 1.00 88.06 172 GLU A N 1
ATOM 1312 C CA . GLU A 1 172 ? -11.511 30.400 -22.865 1.00 88.06 172 GLU A CA 1
ATOM 1313 C C . GLU A 1 172 ? -10.100 30.378 -23.477 1.00 88.06 172 GLU A C 1
ATOM 1315 O O . GLU A 1 172 ? -9.756 29.434 -24.195 1.00 88.06 172 GLU A O 1
ATOM 1320 N N . GLU A 1 173 ? -9.239 31.344 -23.161 1.00 92.62 173 GLU A N 1
ATOM 1321 C CA . GLU A 1 173 ? -7.868 31.347 -23.665 1.00 92.62 173 GLU A CA 1
ATOM 1322 C C . GLU A 1 173 ? -6.997 30.338 -22.913 1.00 92.62 173 GLU A C 1
ATOM 1324 O O . GLU A 1 173 ? -7.052 30.204 -21.687 1.00 92.62 173 GLU A O 1
ATOM 1329 N N . CYS A 1 174 ? -6.159 29.619 -23.659 1.00 89.88 174 CYS A N 1
ATOM 1330 C CA . CYS A 1 174 ? -5.143 28.755 -23.073 1.00 89.88 174 CYS A CA 1
ATOM 1331 C C . CYS A 1 174 ? -4.063 29.630 -22.411 1.00 89.88 174 CYS A C 1
ATOM 1333 O O . CYS A 1 174 ? -3.573 30.555 -23.064 1.00 89.88 174 CYS A O 1
ATOM 1335 N N . PRO A 1 175 ? -3.645 29.345 -21.163 1.00 93.06 175 PRO A N 1
ATOM 1336 C CA . PRO A 1 175 ? -2.601 30.107 -20.494 1.00 93.06 175 PRO A CA 1
ATOM 1337 C C . PRO A 1 175 ? -1.329 30.219 -21.333 1.00 93.06 175 PRO A C 1
ATOM 1339 O O . PRO A 1 175 ? -0.793 29.215 -21.813 1.00 93.06 175 PRO A O 1
ATOM 1342 N N . ALA A 1 176 ? -0.832 31.448 -21.486 1.00 88.69 176 ALA A N 1
ATOM 1343 C CA . ALA A 1 176 ? 0.442 31.699 -22.141 1.00 88.69 176 ALA A CA 1
ATOM 1344 C C . ALA A 1 176 ? 1.562 30.983 -21.364 1.00 88.69 176 ALA A C 1
ATOM 1346 O O . ALA A 1 176 ? 1.714 31.182 -20.161 1.00 88.69 176 ALA A O 1
ATOM 1347 N N . GLY A 1 177 ? 2.318 30.123 -22.051 1.00 88.00 177 GLY A N 1
ATOM 1348 C CA . GLY A 1 177 ? 3.358 29.284 -21.445 1.00 88.00 177 GLY A CA 1
ATOM 1349 C C . GLY A 1 177 ? 2.922 27.859 -21.083 1.00 88.00 177 GLY A C 1
ATOM 1350 O O . GLY A 1 177 ? 3.762 27.076 -20.650 1.00 88.00 177 GLY A O 1
ATOM 1351 N N . PHE A 1 178 ? 1.655 27.477 -21.288 1.00 87.75 178 PHE A N 1
ATOM 1352 C CA . PHE A 1 178 ? 1.250 26.072 -21.174 1.00 87.75 178 PHE A CA 1
ATOM 1353 C C . PHE A 1 178 ? 1.846 25.240 -22.322 1.00 87.75 178 PHE A C 1
ATOM 1355 O O . PHE A 1 178 ? 1.564 25.499 -23.492 1.00 87.75 178 PHE A O 1
ATOM 1362 N N . ILE A 1 179 ? 2.655 24.234 -21.978 1.00 84.31 179 ILE A N 1
ATOM 1363 C CA . ILE A 1 179 ? 3.359 23.379 -22.947 1.00 84.31 179 ILE A CA 1
ATOM 1364 C C . ILE A 1 179 ? 2.548 22.101 -23.215 1.00 84.31 179 ILE A C 1
ATOM 1366 O O . ILE A 1 179 ? 2.077 21.892 -24.330 1.00 84.31 179 ILE A O 1
ATOM 1370 N N . ASP A 1 180 ? 2.344 21.265 -22.197 1.00 84.38 180 ASP A N 1
ATOM 1371 C CA . ASP A 1 180 ? 1.486 20.072 -22.220 1.00 84.38 180 ASP A CA 1
ATOM 1372 C C . ASP A 1 180 ? 1.260 19.603 -20.767 1.00 84.38 180 ASP A C 1
ATOM 1374 O O . ASP A 1 180 ? 1.818 20.172 -19.822 1.00 84.38 180 ASP A O 1
ATOM 1378 N N . TYR A 1 181 ? 0.476 18.549 -20.569 1.00 79.81 181 TYR A N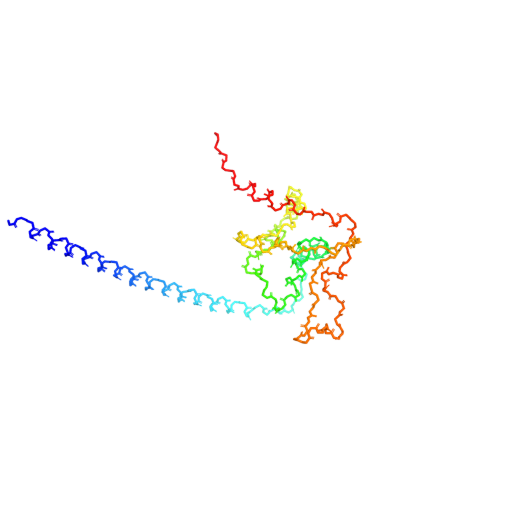 1
ATOM 1379 C CA . TYR A 1 181 ? 0.456 17.822 -19.303 1.00 79.81 181 TYR A CA 1
ATOM 1380 C C . TYR A 1 181 ? 1.711 16.959 -19.160 1.00 79.81 181 TYR A C 1
ATOM 1382 O O . TYR A 1 181 ? 2.136 16.324 -20.121 1.00 79.81 181 TYR A O 1
ATOM 1390 N N . ALA A 1 182 ? 2.264 16.864 -17.946 1.00 77.44 182 ALA A N 1
ATOM 1391 C CA . ALA A 1 182 ? 3.479 16.087 -17.676 1.00 77.44 182 ALA A CA 1
ATOM 1392 C C . ALA A 1 182 ? 3.381 14.628 -18.168 1.00 77.44 182 ALA A C 1
ATOM 1394 O O . ALA A 1 182 ? 4.320 14.117 -18.766 1.00 77.44 182 ALA A O 1
ATOM 1395 N N . VAL A 1 183 ? 2.213 13.992 -18.014 1.00 70.06 183 VAL A N 1
ATOM 1396 C CA . VAL A 1 183 ? 1.943 12.626 -18.503 1.00 70.06 183 VAL A CA 1
ATOM 1397 C C . VAL A 1 183 ? 2.084 12.483 -20.025 1.00 70.06 183 VAL A C 1
ATOM 1399 O O . VAL A 1 183 ? 2.515 11.441 -20.501 1.00 70.06 183 VAL A O 1
ATOM 1402 N N . ASN A 1 184 ? 1.792 13.539 -20.788 1.00 79.44 184 ASN A N 1
ATOM 1403 C CA . ASN A 1 184 ? 1.925 13.566 -22.248 1.00 79.44 184 ASN A CA 1
ATOM 1404 C C . ASN A 1 184 ? 3.334 13.958 -22.723 1.00 79.44 184 ASN A C 1
ATOM 1406 O O . ASN A 1 184 ? 3.607 13.927 -23.927 1.00 79.44 184 ASN A O 1
ATOM 1410 N N . MET A 1 185 ? 4.216 14.353 -21.800 1.00 78.25 185 MET A N 1
ATOM 1411 C CA . MET A 1 185 ? 5.626 14.635 -22.081 1.00 78.25 185 MET A CA 1
ATOM 1412 C C . MET A 1 185 ? 6.527 13.413 -21.878 1.00 78.25 185 MET A C 1
ATOM 1414 O O . MET A 1 185 ? 7.684 13.445 -22.291 1.00 78.25 185 MET A O 1
ATOM 1418 N N . LEU A 1 186 ? 6.020 12.347 -21.253 1.00 71.75 186 LEU A N 1
ATOM 1419 C CA . LEU A 1 186 ? 6.766 11.109 -21.056 1.00 71.75 186 LEU A CA 1
ATOM 1420 C C . LEU A 1 186 ? 6.874 10.342 -22.376 1.00 71.75 186 LEU A C 1
ATOM 1422 O O . LEU A 1 186 ? 5.886 10.179 -23.090 1.00 71.75 186 LEU A O 1
ATOM 1426 N N . TYR A 1 187 ? 8.078 9.858 -22.680 1.00 74.75 187 TYR A N 1
ATOM 1427 C CA . TYR A 1 187 ? 8.315 8.991 -23.826 1.00 74.75 187 TYR A CA 1
ATOM 1428 C C . TYR A 1 187 ? 8.263 7.533 -23.379 1.00 74.75 187 TYR A C 1
ATOM 1430 O O . TYR A 1 187 ? 9.032 7.119 -22.511 1.00 74.75 187 TYR A O 1
ATOM 1438 N N . LEU A 1 188 ? 7.359 6.758 -23.970 1.00 63.72 188 LEU A N 1
ATOM 1439 C CA . LEU A 1 188 ? 7.209 5.338 -23.679 1.00 63.72 188 LEU A CA 1
ATOM 1440 C C . LEU A 1 188 ? 7.818 4.513 -24.814 1.00 63.72 188 LEU A C 1
ATOM 1442 O O . LEU A 1 188 ? 7.558 4.752 -25.997 1.00 63.72 188 LEU A O 1
ATOM 1446 N N . GLU A 1 189 ? 8.611 3.506 -24.452 1.00 61.19 189 GLU A N 1
ATOM 1447 C CA . GLU A 1 189 ? 9.071 2.495 -25.405 1.00 61.19 189 GLU A CA 1
ATOM 1448 C C . GLU A 1 189 ? 7.882 1.717 -25.987 1.00 61.19 189 GLU A C 1
ATOM 1450 O O . GLU A 1 189 ? 6.901 1.439 -25.290 1.00 61.19 189 GLU A O 1
ATOM 1455 N N . SER A 1 190 ? 7.979 1.317 -27.261 1.00 61.09 190 SER A N 1
ATOM 1456 C CA . SER A 1 190 ? 6.913 0.642 -28.028 1.00 61.09 190 SER A CA 1
ATOM 1457 C C . SER A 1 190 ? 6.277 -0.550 -27.309 1.00 61.09 190 SER A C 1
ATOM 1459 O O . SER A 1 190 ? 5.082 -0.801 -27.454 1.00 61.09 190 SER A O 1
ATOM 1461 N N . ASN A 1 191 ? 7.062 -1.260 -26.500 1.00 54.34 191 ASN A N 1
ATOM 1462 C CA . ASN A 1 191 ? 6.625 -2.446 -25.768 1.00 54.34 191 ASN A CA 1
ATOM 1463 C C . ASN A 1 191 ? 5.686 -2.101 -24.598 1.00 54.34 191 ASN A C 1
ATOM 14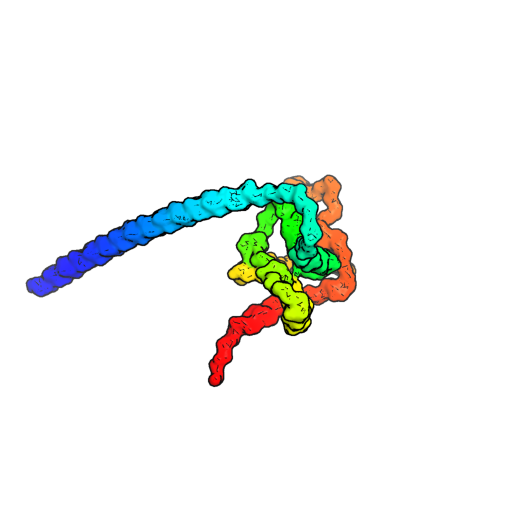65 O O . ASN A 1 191 ? 4.833 -2.907 -24.238 1.00 54.34 191 ASN A O 1
ATOM 1469 N N . ASN A 1 192 ? 5.784 -0.883 -24.057 1.00 52.12 192 ASN A N 1
ATOM 1470 C CA . ASN A 1 192 ? 5.004 -0.408 -22.910 1.00 52.12 192 ASN A CA 1
ATOM 1471 C C . ASN A 1 192 ? 3.720 0.330 -23.328 1.00 52.12 192 ASN A C 1
ATOM 1473 O O . ASN A 1 192 ? 2.825 0.535 -22.515 1.00 52.12 192 ASN A O 1
ATOM 1477 N N . LEU A 1 193 ? 3.576 0.664 -24.615 1.00 56.25 193 LEU A N 1
ATOM 1478 C CA . LEU A 1 193 ? 2.410 1.360 -25.177 1.00 56.25 193 LEU A CA 1
ATOM 1479 C C . LEU A 1 193 ? 1.137 0.496 -25.254 1.00 56.25 193 LEU A C 1
ATOM 1481 O O . LEU A 1 193 ? 0.063 1.011 -25.571 1.00 56.25 193 LEU A O 1
ATOM 1485 N N . SER A 1 194 ? 1.224 -0.816 -25.017 1.00 52.34 194 SER A N 1
ATOM 1486 C CA . SER A 1 194 ? 0.098 -1.760 -25.149 1.00 52.34 194 SER A CA 1
ATOM 1487 C C . SER A 1 194 ? -0.252 -2.532 -23.875 1.00 52.34 194 SER A C 1
ATOM 1489 O O . SER A 1 194 ? -1.205 -3.310 -23.904 1.00 52.34 194 SER A O 1
ATOM 1491 N N . PHE A 1 195 ? 0.457 -2.302 -22.763 1.00 44.19 195 PHE A N 1
ATOM 1492 C CA . PHE A 1 195 ? 0.160 -2.977 -21.502 1.00 44.19 195 PHE A CA 1
ATOM 1493 C C . PHE A 1 195 ? -1.170 -2.472 -20.927 1.00 44.19 195 PHE A C 1
ATOM 1495 O O . PHE A 1 195 ? -1.251 -1.456 -20.245 1.00 44.19 195 PHE A O 1
ATOM 1502 N N . VAL A 1 196 ? -2.232 -3.217 -21.225 1.00 40.62 196 VAL A N 1
ATOM 1503 C CA . VAL A 1 196 ? -3.432 -3.282 -20.396 1.00 40.62 196 VAL A CA 1
ATOM 1504 C C . VAL A 1 196 ? -3.014 -4.014 -19.128 1.00 40.62 196 VAL A C 1
ATOM 1506 O O . VAL A 1 196 ? -2.513 -5.136 -19.210 1.00 40.62 196 VAL A O 1
ATOM 1509 N N . THR A 1 197 ? -3.179 -3.393 -17.964 1.00 40.88 197 THR A N 1
ATOM 1510 C CA . THR A 1 197 ? -2.893 -4.024 -16.674 1.00 40.88 197 THR A CA 1
ATOM 1511 C C . THR A 1 197 ? -3.855 -5.199 -16.463 1.00 40.88 197 THR A C 1
ATOM 1513 O O . THR A 1 197 ? -4.913 -5.063 -15.864 1.00 40.88 197 THR A O 1
ATOM 1516 N N . SER A 1 198 ? -3.514 -6.383 -16.977 1.00 33.22 198 SER A N 1
ATOM 1517 C CA . SER A 1 198 ? -4.231 -7.636 -16.696 1.00 33.22 198 SER A CA 1
ATOM 1518 C C . SER A 1 198 ? -3.840 -8.231 -15.335 1.00 33.22 198 SER A C 1
ATOM 1520 O O . SER A 1 198 ? -4.277 -9.325 -14.981 1.00 33.22 198 SER A O 1
ATOM 1522 N N . MET A 1 199 ? -2.962 -7.555 -14.588 1.00 38.50 199 MET A N 1
ATOM 1523 C CA . MET A 1 199 ? -2.173 -8.182 -13.531 1.00 38.50 199 MET A CA 1
ATOM 1524 C C . MET A 1 199 ? -2.741 -7.989 -12.119 1.00 38.50 199 MET A C 1
ATOM 1526 O O . MET A 1 199 ? -2.529 -8.864 -11.282 1.00 38.50 199 MET A O 1
ATOM 1530 N N . ALA A 1 200 ? -3.537 -6.947 -11.850 1.00 35.12 200 ALA A N 1
ATOM 1531 C CA . ALA A 1 200 ? -4.166 -6.794 -10.532 1.00 35.12 200 ALA A CA 1
ATOM 1532 C C . ALA A 1 200 ? -5.309 -7.774 -10.271 1.00 35.12 200 ALA A C 1
ATOM 1534 O O . ALA A 1 200 ? -5.473 -8.235 -9.142 1.00 35.12 200 ALA A O 1
ATOM 1535 N N . PHE A 1 201 ? -6.038 -8.195 -11.309 1.00 33.31 201 PHE A N 1
ATOM 1536 C CA . PHE A 1 201 ? -7.054 -9.236 -11.145 1.00 33.31 201 PHE A CA 1
ATOM 1537 C C . PHE A 1 201 ? -6.441 -10.556 -10.653 1.00 33.31 201 PHE A C 1
ATOM 1539 O O . PHE A 1 201 ? -7.027 -11.227 -9.809 1.00 33.31 201 PHE A O 1
ATOM 1546 N N . SER A 1 202 ? -5.234 -10.912 -11.104 1.00 29.83 202 SER A N 1
ATOM 1547 C CA . SER A 1 202 ? -4.634 -12.217 -10.788 1.00 29.83 202 SER A CA 1
ATOM 1548 C C . SER A 1 202 ? -4.214 -12.369 -9.318 1.00 29.83 202 SER A C 1
ATOM 1550 O O . SER A 1 202 ? -4.257 -13.477 -8.789 1.00 29.83 202 SER A O 1
ATOM 1552 N N . LEU A 1 203 ? -3.843 -11.281 -8.631 1.00 31.66 203 LEU A N 1
ATOM 1553 C CA . LEU A 1 203 ? -3.487 -11.318 -7.204 1.00 31.66 203 LEU A CA 1
ATOM 1554 C C . LEU A 1 203 ? -4.723 -11.322 -6.293 1.00 31.66 203 LEU A C 1
ATOM 1556 O O . LEU A 1 203 ? -4.726 -12.042 -5.296 1.00 31.66 203 LEU A O 1
ATOM 1560 N N . ALA A 1 204 ? -5.793 -10.610 -6.666 1.00 33.34 204 ALA A N 1
ATOM 1561 C CA . ALA A 1 204 ? -7.054 -10.625 -5.919 1.00 33.34 204 ALA A CA 1
ATOM 1562 C C . ALA A 1 204 ? -7.740 -12.010 -5.938 1.00 33.34 204 ALA A C 1
ATOM 1564 O O . ALA A 1 204 ? -8.312 -12.434 -4.931 1.00 33.34 204 ALA A O 1
ATOM 1565 N N . TYR A 1 205 ? -7.628 -12.758 -7.044 1.00 30.22 205 TYR A N 1
ATOM 1566 C CA . TYR A 1 205 ? -8.175 -14.119 -7.134 1.00 30.22 205 TYR A CA 1
ATOM 1567 C C . TYR A 1 205 ? -7.352 -15.174 -6.379 1.00 30.22 205 TYR A C 1
ATOM 1569 O O . TYR A 1 205 ? -7.910 -16.185 -5.967 1.00 30.22 205 TYR A O 1
ATOM 1577 N N . LYS A 1 206 ? -6.051 -14.959 -6.131 1.00 30.53 206 LYS A N 1
ATOM 1578 C CA . LYS A 1 206 ? -5.197 -15.992 -5.511 1.00 30.53 206 LYS A CA 1
ATOM 1579 C C . LYS A 1 206 ? -5.403 -16.163 -3.996 1.00 30.53 206 LYS A C 1
ATOM 1581 O O . LYS A 1 206 ? -4.956 -17.159 -3.442 1.00 30.53 206 LYS A O 1
ATOM 1586 N N . TYR A 1 207 ? -6.091 -15.231 -3.331 1.00 37.25 207 TYR A N 1
ATOM 1587 C CA . TYR A 1 207 ? -6.363 -15.278 -1.884 1.00 37.25 207 TYR A CA 1
ATOM 1588 C C . TYR A 1 207 ? -7.849 -15.473 -1.530 1.00 37.25 207 TYR A C 1
ATOM 1590 O O . TYR A 1 207 ? -8.214 -15.392 -0.359 1.00 37.25 207 TYR A O 1
ATOM 1598 N N . THR A 1 208 ? -8.715 -15.738 -2.516 1.00 33.88 208 THR A N 1
ATOM 1599 C CA . THR A 1 208 ? -10.168 -15.915 -2.319 1.00 33.88 208 THR A CA 1
ATOM 1600 C C . THR A 1 208 ? -10.695 -17.283 -2.769 1.00 33.88 208 THR A C 1
ATOM 1602 O O . THR A 1 208 ? -11.877 -17.417 -3.069 1.00 33.88 208 THR A O 1
ATOM 1605 N N . GLU A 1 209 ? -9.866 -18.328 -2.744 1.00 29.56 209 GLU A N 1
ATOM 1606 C CA . GLU A 1 209 ? -10.353 -19.715 -2.744 1.00 29.56 209 GLU A CA 1
ATOM 1607 C C . GLU A 1 209 ? -10.118 -20.353 -1.368 1.00 29.56 209 GLU A C 1
ATOM 1609 O O . GLU A 1 209 ? -8.974 -20.615 -0.996 1.00 29.56 209 GLU A O 1
ATOM 1614 N N . PRO A 1 210 ? -11.173 -20.635 -0.582 1.00 36.09 210 PRO A N 1
ATOM 1615 C CA . PRO A 1 210 ? -11.087 -21.675 0.423 1.00 36.09 210 PRO A CA 1
ATOM 1616 C C . PRO A 1 210 ? -11.139 -23.016 -0.315 1.00 36.09 210 PRO A C 1
ATOM 1618 O O . PRO A 1 210 ? -12.182 -23.398 -0.850 1.00 36.09 210 PRO A O 1
ATOM 1621 N N . GLU A 1 211 ? -10.017 -23.734 -0.351 1.00 34.38 211 GLU A N 1
ATOM 1622 C CA . GLU A 1 211 ? -10.025 -25.153 -0.698 1.00 34.38 211 GLU A CA 1
ATOM 1623 C C . GLU A 1 211 ? -10.941 -25.896 0.290 1.00 34.38 211 GLU A C 1
ATOM 1625 O O . GLU A 1 211 ? -10.569 -26.189 1.424 1.00 34.38 211 GLU A O 1
ATOM 1630 N N . MET A 1 212 ? -12.171 -26.183 -0.139 1.00 32.31 212 MET A N 1
ATOM 1631 C CA . MET A 1 212 ? -12.985 -27.259 0.415 1.00 32.31 212 MET A CA 1
ATOM 1632 C C . MET A 1 212 ? -13.049 -28.387 -0.609 1.00 32.31 212 MET A C 1
ATOM 1634 O O . MET A 1 212 ? -13.832 -28.339 -1.562 1.00 32.31 212 MET A O 1
ATOM 1638 N N . LYS A 1 213 ? -12.239 -29.418 -0.373 1.00 35.03 213 LYS A N 1
ATOM 1639 C CA . LYS A 1 213 ? -12.563 -30.806 -0.697 1.00 35.03 213 LYS A CA 1
ATOM 1640 C C . LYS A 1 213 ? -12.229 -31.685 0.494 1.00 35.03 213 LYS A C 1
ATOM 1642 O O . LYS A 1 213 ? -11.148 -31.475 1.080 1.00 35.03 213 LYS A O 1
#

Radius of gyration: 28.57 Å; chains: 1; bounding box: 94×65×68 Å

Secondary structure (DSSP, 8-state):
-HHHHHHHHHHHHHHHHHHHHHHHHHHHHHHHHHHHHHHHHHHHHHHHHHTT-------------HHHHHHHHHHT-TTSHHHHHHHHHHH-SS---HHHHHEEEEHHHH---S-HHHHHHHHHHHHHHHHTPEEESSHHHHHHHH----SPBPTT-TT--B-PPPP--TTSPPPTT----HHHHPPPPTTTTT----HHHHHHHHTS-----

Foldseek 3Di:
DPPVVVVVVVVVVVVVVVVVVVVVVVVVVVVVVVVVVVVVVVVVVVVVVVVPPPPDDDDDDDDDCPLVVQLVVLCVPVPAPQNVVSVCVVPCPDDPQVLVVWWPHAQLNPDDDPDPVVNVVVCVVCDDVNNRDTDTNDVVSVCSSPVDPPAAFDPPDQQRHGPDDADADPVRDHDDPDDDPPSRVDHDDNVVSPDDPPDPVVVVVVPPDDDDD

pLDDT: mean 72.9, std 19.93, range [29.56, 98.38]